Protein 4H0S (pdb70)

InterPro domains:
  IPR001211 Phospholipase A2 [PR00389] (18-28)
  IPR001211 Phospholipase A2 [PR00389] (33-51)
  IPR001211 Phospholipase A2 [PR00389] (52-70)
  IPR001211 Phospholipase A2 [PR00389] (79-93)
  IPR001211 Phospholipase A2 [PR00389] (96-112)
  IPR001211 Phospholipase A2 [PTHR11716] (3-134)
  IPR016090 Phospholipase A2-like, central domain [PF00068] (18-121)
  IPR016090 Phospholipase A2-like, central domain [SM00085] (17-131)
  IPR016090 Phospholipase A2-like, central domain [cd00125] (17-130)
  IPR033112 Phospholipase A2, aspartic acid active site [PS00119] (100-110)
  IPR033113 Phospholipase A2, histidine active site [PS00118] (59-66)
  IPR036444 Phospholipase A2 domain superfamily [G3DSA:1.20.90.10] (17-137)
  IPR036444 Phospholipase A2 domain superfamily [SSF48619] (17-134)

Solvent-accessible surface area: 17679 Å² total; per-residue (Å²): 10,57,122,35,13,71,101,1,10,86,86,0,0,8,23,79,15,83,102,6,8,53,48,1,9,9,10,3,60,157,36,51,54,58,35,40,0,0,51,1,8,15,102,17,54,16,39,49,68,154,23,129,90,20,42,31,110,187,54,66,11,47,62,42,58,40,46,4,62,0,66,13,59,94,94,50,105,7,37,56,0,0,81,2,0,54,52,6,0,24,32,4,12,44,30,17,95,74,33,26,69,198,23,53,90,49,74,82,113,73,30,73,92,67,111,114,89,122,9,55,122,29,16,65,114,0,9,98,76,1,0,23,15,89,15,36,8,1,7,36,89,1,9,16,9,23,73,109,24,134,49,58,24,39,0,0,53,1,7,24,104,17,60,35,40,46,62,137,21,137,62,23,46,29,98,188,56,64,13,44,47,59,67,87,109,4,66,0,57,5,34,117,174,44,103,7,81,53,0,0,75,3,0,54,53,5,0,27,32,5,14,45,32,17,95,59,28,69,81,161,4,5,66,53,83,88,108,72,70,146,130,115,7,50,84,23,16,74,118,0,10,106,121,11,6,128,60,57,16,37,4,1,11,51,52,0,6,4,13,4,65,99,41,134,47,58,34,39,0,0,55,2,8,24,98,19,51,42,43,55,64,95,69,77,48,38,112,194,54,73,10,41,49,59,79,101,159,45,64,0,55,12,68,78,95,49,119,10,72,51,3,0,73,4,0,51,51,6,0,22,33,5,91,85,31,58,126,64,21,129,108,120,22,2,45,43,55,77,98,75,30,54,107,128,153

Secondary structure (DSSP, 8-state):
-HHHHHHHHHHHH-S-HHHHHTTBTTTBT----SSHHHHHHHHHHHHHHT--SS-TTT----EEEETTEEEE-TTSTTHHHHHHHHHHHHHHHHTTTT--GGGGG--GGGS---S---/-HHHHHHHHHHHH-S-HHHHHTT-TTT-------SHHHHHHHHHHHHHTT--SS-TTT----EEEETTEEEE-TT-TTHHHHHHHHHHHHHHHHTTTT--GGGGG--GGG----/-HHHHHHHHHHHH-S-HHHHHSSBTTTB-----SSHHHHHHHHHHHHHHT---TTT----EEEETTEEEE-TTSTTHHHHHHHHHHHHHHHHTTTT--GGGGG--STTSPP--

GO terms:
  GO:0005576 extracellular region (C, EXP)

Nearest PDB structures (foldseek):
  4h0s-assembly1_A  TM=1.009E+00  e=1.112E-23  Trimeresurus stejnegeri
  4h0s-assembly3_C  TM=9.935E-01  e=3.147E-20  Trimeresurus stejnegeri
  4h0s-assembly2_B  TM=9.720E-01  e=8.897E-20  Trimeresurus stejnegeri
  1gmz-assembly1_A-2  TM=9.093E-01  e=1.313E-12  Bothrops pirajai
  1gmz-assembly2_B-3  TM=9.100E-01  e=9.872E-12  Bothrops pirajai

Organism: Trimeresurus stejnegeri (NCBI:txid39682)

Radius of gyration: 23.84 Å; Cα contacts (8 Å, |Δi|>4): 584; chains: 3; bounding box: 81×53×38 Å

Sequence (345 aa):
SLLQLRKMIKKMTNKEEPILSYSKYGCNCGMGKPVDATDTCCSIHNCCYGKVTSCSTKWDSYSYSSWENGDIVCDEKHPCKDVCECDKAVATCFRDNLDTYKKRNIFHPTSSCVKVSTPCSLLQQLRKMIKKKMTNKEPILSYSKYGCNCGRGKPVDATDTCCSSIHNCCYGKVTSCSTKWDSYSSYSWENGDIVCDEKHPCKDVCECDKAVATCFRDNLDTYKKKRNIFHPTSSCTPCSLLQLRKMIKKMTNKEPILSYSKYGCNCGMGKPVDATDTCCSIHNCCYGKVCSTKWDSYSYSWENGDIVCDEKHPCKDVCECDKAVATCFRDNLDTYKKRNIFHPTSSCVKVC

CATH classification: 1.20.90.10

B-factor: mean 27.15, std 9.71, range [8.75, 74.79]

Foldseek 3Di:
DVVVLQVLLCVLAVDRCCLQFCAFAQQRVHADGPDQLSVLSLQLVVLCVPDDQDDLNPDDFDWDDDPHAIGGDPPTPCSSSVVSSRSSSNSNSVCVVPRDSVRSPPDNVPGHHDDDSD/DVVVLQVLLCVLAVDRPCQQFCQFACQNVPFDGPDQLSVLSVQLVVLLVPDPQDHLHPDDFDWDDDPNAIGGDPPTSCSSSVVSSSSSSNSNSVCVVPRDSVRSPDDNVPTPDD/DVVVLQVLLCVLAVDNRCLAQCAFACQNVHADGPDQLSVLRVVLVVLVVPAPPLNDDDFDWDDDPSAIDGDPVTPRSSSVVSSRSSSNSCSVCVVPRDRVRSPPDNVPHHDDD

Structure (mmCIF, N/CA/C/O backbone):
data_4H0S
#
_entry.id   4H0S
#
_cell.length_a   95.946
_cell.length_b   71.436
_cell.length_c   53.607
_cell.angle_alpha   90.00
_cell.angle_beta   103.53
_cell.angle_gamma   90.00
#
_symmetry.space_group_name_H-M   'C 1 2 1'
#
loop_
_entity.id
_entity.type
_entity.pdbx_description
1 polymer 'Basic phospholipase A2 homolog CTs-R6'
2 non-polymer 'SODIUM ION'
3 water water
#
loop_
_atom_site.group_PDB
_atom_site.id
_atom_site.type_symbol
_atom_site.label_atom_id
_atom_site.label_alt_id
_atom_site.label_comp_id
_atom_site.label_asym_id
_atom_site.label_entity_id
_atom_site.label_seq_id
_atom_site.pdbx_PDB_ins_code
_atom_site.Cartn_x
_atom_site.Cartn_y
_atom_site.Cartn_z
_atom_site.occupancy
_atom_site.B_iso_or_equiv
_atom_site.auth_seq_id
_atom_site.auth_comp_id
_atom_site.auth_asym_id
_atom_site.auth_atom_id
_atom_site.pdbx_PDB_model_num
ATOM 1 N N . SER A 1 17 ? -36.595 -16.892 -2.504 1.00 18.44 1 SER A N 1
ATOM 2 C CA . SER A 1 17 ? -37.610 -16.401 -1.528 1.00 18.42 1 SER A CA 1
ATOM 3 C C . SER A 1 17 ? -37.803 -14.910 -1.725 1.00 18.25 1 SER A C 1
ATOM 4 O O . SER A 1 17 ? -36.924 -14.218 -2.281 1.00 17.77 1 SER A O 1
ATOM 7 N N . LEU A 1 18 ? -38.926 -14.397 -1.211 1.00 18.62 2 LEU A N 1
ATOM 8 C CA . LEU A 1 18 ? -39.227 -12.969 -1.233 1.00 17.96 2 LEU A CA 1
ATOM 9 C C . LEU A 1 18 ? -38.085 -12.158 -0.634 1.00 17.51 2 LEU A C 1
ATOM 10 O O . LEU A 1 18 ? -37.748 -11.077 -1.129 1.00 17.72 2 LEU A O 1
ATOM 15 N N . LEU A 1 19 ? -37.476 -12.673 0.429 1.00 17.32 3 LEU A N 1
ATOM 16 C CA . LEU A 1 19 ? -36.384 -11.939 1.078 1.00 17.35 3 LEU A CA 1
ATOM 17 C C . LEU A 1 19 ? -35.181 -11.785 0.146 1.00 16.26 3 LEU A C 1
ATOM 18 O O . LEU A 1 19 ? -34.541 -10.734 0.125 1.00 16.17 3 LEU A O 1
ATOM 23 N N . GLN A 1 20 ? -34.895 -12.820 -0.639 1.00 16.58 4 GLN A N 1
ATOM 24 C CA . GLN A 1 20 ? -33.837 -12.723 -1.646 1.00 16.77 4 GLN A CA 1
ATOM 25 C C . GLN A 1 20 ? -34.196 -11.779 -2.787 1.00 17.34 4 GLN A C 1
ATOM 26 O O . GLN A 1 20 ? -33.344 -11.005 -3.250 1.00 18.42 4 GLN A O 1
ATOM 32 N N . LEU A 1 21 ? -35.435 -11.863 -3.263 1.00 16.33 5 LEU A N 1
ATOM 33 C CA . LEU A 1 21 ? -35.906 -10.958 -4.305 1.00 16.37 5 LEU A CA 1
ATOM 34 C C . LEU A 1 21 ? -35.694 -9.508 -3.883 1.00 15.83 5 LEU A C 1
ATOM 35 O O . LEU A 1 21 ? -35.255 -8.675 -4.684 1.00 16.32 5 LEU A O 1
ATOM 40 N N . ARG A 1 22 ? -36.034 -9.196 -2.641 1.00 16.20 6 ARG A N 1
ATOM 41 C CA . ARG A 1 22 ? -35.830 -7.843 -2.144 1.00 16.95 6 ARG A CA 1
ATOM 42 C C . ARG A 1 22 ? -34.369 -7.407 -2.208 1.00 16.52 6 ARG A C 1
ATOM 43 O O . ARG A 1 22 ? -34.073 -6.275 -2.604 1.00 15.48 6 ARG A O 1
ATOM 51 N N . LYS A 1 23 ? -33.460 -8.301 -1.823 1.00 17.40 7 LYS A N 1
ATOM 52 C CA . LYS A 1 23 ? -32.023 -8.016 -1.967 1.00 17.68 7 LYS A CA 1
ATOM 53 C C . LYS A 1 23 ? -31.634 -7.732 -3.418 1.00 16.14 7 LYS A C 1
ATOM 54 O O . LYS A 1 23 ? -30.875 -6.783 -3.686 1.00 16.71 7 LYS A O 1
ATOM 58 N N . MET A 1 24 ? -32.155 -8.532 -4.343 1.00 15.78 8 MET A N 1
ATOM 59 C CA . MET A 1 24 ? -31.864 -8.348 -5.774 1.00 14.94 8 MET A CA 1
ATOM 60 C C . MET A 1 24 ? -32.352 -7.001 -6.247 1.00 14.90 8 MET A C 1
ATOM 61 O O . MET A 1 24 ? -31.656 -6.303 -6.986 1.00 16.14 8 MET A O 1
ATOM 66 N N . ILE A 1 25 ? -33.558 -6.628 -5.830 1.00 14.23 9 ILE A N 1
ATOM 67 C CA . ILE A 1 25 ? -34.128 -5.360 -6.239 1.00 14.04 9 ILE A CA 1
ATOM 68 C C . ILE A 1 25 ? -33.304 -4.215 -5.669 1.00 14.62 9 ILE A C 1
ATOM 69 O O . ILE A 1 25 ? -33.015 -3.246 -6.368 1.00 15.72 9 ILE A O 1
ATOM 74 N N . LYS A 1 26 ? -32.926 -4.327 -4.398 1.00 14.37 10 LYS A N 1
ATOM 75 C CA . LYS A 1 26 ? -32.133 -3.266 -3.783 1.00 14.75 10 LYS A CA 1
ATOM 76 C C . LYS A 1 26 ? -30.806 -3.044 -4.533 1.00 15.28 10 LYS A C 1
ATOM 77 O O . LYS A 1 26 ? -30.412 -1.906 -4.759 1.00 15.68 10 LYS A O 1
ATOM 83 N N . LYS A 1 27 ? -30.124 -4.124 -4.907 1.00 14.24 11 LYS A N 1
ATOM 84 C CA . LYS A 1 27 ? -28.829 -3.955 -5.583 1.00 14.04 11 LYS A CA 1
ATOM 85 C C . LYS A 1 27 ? -29.009 -3.523 -7.038 1.00 14.91 11 LYS A C 1
ATOM 86 O O . LYS A 1 27 ? -28.241 -2.685 -7.543 1.00 14.49 11 LYS A O 1
ATOM 92 N N . MET A 1 28 ? -30.002 -4.082 -7.723 1.00 14.73 12 MET A N 1
ATOM 93 C CA . MET A 1 28 ? -30.268 -3.643 -9.096 1.00 14.43 12 MET A CA 1
ATOM 94 C C . MET A 1 28 ? -30.696 -2.178 -9.228 1.00 14.59 12 MET A C 1
ATOM 95 O O . MET A 1 28 ? -30.322 -1.501 -10.204 1.00 15.08 12 MET A O 1
ATOM 100 N N . THR A 1 29 ? -31.490 -1.686 -8.277 1.00 14.26 13 THR A N 1
ATOM 101 C CA . THR A 1 29 ? -32.127 -0.368 -8.447 1.00 14.54 13 THR A CA 1
ATOM 102 C C . THR A 1 29 ? -31.599 0.697 -7.508 1.00 14.89 13 THR A C 1
ATOM 103 O O . THR A 1 29 ? -31.861 1.881 -7.695 1.00 15.02 13 THR A O 1
ATOM 107 N N . ASN A 1 30 ? -30.909 0.252 -6.465 1.00 14.87 14 ASN A N 1
ATOM 108 C CA . ASN A 1 30 ? -30.459 1.117 -5.371 1.00 14.86 14 ASN A CA 1
ATOM 109 C C . ASN A 1 30 ? -31.598 1.752 -4.559 1.00 15.66 14 ASN A C 1
ATOM 110 O O . ASN A 1 30 ? -31.366 2.645 -3.751 1.00 18.00 14 ASN A O 1
ATOM 115 N N . LYS A 1 31 ? -32.818 1.287 -4.782 1.00 16.58 16 LYS A N 1
ATOM 116 C CA . LYS A 1 31 ? -33.970 1.774 -4.036 1.00 17.23 16 LYS A CA 1
ATOM 117 C C . LYS A 1 31 ? -34.373 0.775 -2.971 1.00 17.18 16 LYS A C 1
ATOM 118 O O . LYS A 1 31 ? -34.178 -0.432 -3.147 1.00 18.08 16 LYS A O 1
ATOM 124 N N A GLU A 1 32 ? -34.965 1.271 -1.878 0.61 17.59 17 GLU A N 1
ATOM 125 N N B GLU A 1 32 ? -34.942 1.256 -1.868 0.39 18.48 17 GLU A N 1
ATOM 126 C CA A GLU A 1 32 ? -35.520 0.390 -0.853 0.61 17.94 17 GLU A CA 1
ATOM 127 C CA B GLU A 1 32 ? -35.418 0.339 -0.843 0.39 19.48 17 GLU A CA 1
ATOM 128 C C A GLU A 1 32 ? -36.695 -0.351 -1.497 0.61 17.41 17 GLU A C 1
ATOM 129 C C B GLU A 1 32 ? -36.678 -0.351 -1.396 0.39 19.08 17 GLU A C 1
ATOM 130 O O A GLU A 1 32 ? -37.642 0.277 -1.977 0.61 16.91 17 GLU A O 1
ATOM 131 O O B GLU A 1 32 ? -37.663 0.314 -1.723 0.39 19.13 17 GLU A O 1
ATOM 142 N N . PRO A 1 33 ? -36.629 -1.686 -1.532 1.00 18.78 18 PRO A N 1
ATOM 143 C CA . PRO A 1 33 ? -37.615 -2.448 -2.298 1.00 20.34 18 PRO A CA 1
ATOM 144 C C . PRO A 1 33 ? -39.044 -2.432 -1.756 1.00 20.42 18 PRO A C 1
ATOM 145 O O . PRO A 1 33 ? -39.989 -2.433 -2.536 1.00 21.38 18 PRO A O 1
ATOM 149 N N . ILE A 1 34 ? -39.217 -2.399 -0.451 1.00 21.57 19 ILE A N 1
ATOM 150 C CA . ILE A 1 34 ? -40.577 -2.404 0.083 1.00 23.83 19 ILE A CA 1
ATOM 151 C C . ILE A 1 34 ? -41.279 -1.094 -0.261 1.00 23.88 19 ILE A C 1
ATOM 152 O O . ILE A 1 34 ? -42.342 -1.096 -0.890 1.00 25.14 19 ILE A O 1
ATOM 157 N N . LEU A 1 35 ? -40.671 0.025 0.115 1.00 23.77 20 LEU A N 1
ATOM 158 C CA . LEU A 1 35 ? -41.256 1.320 -0.191 1.00 23.95 20 LEU A CA 1
ATOM 159 C C . LEU A 1 35 ? -41.456 1.509 -1.679 1.00 22.26 20 LEU A C 1
ATOM 160 O O . LEU A 1 35 ? -42.496 1.993 -2.138 1.00 23.93 20 LEU A O 1
ATOM 165 N N . SER A 1 36 ? -40.450 1.128 -2.445 1.00 19.59 21 SER A N 1
ATOM 166 C CA . SER A 1 36 ? -40.417 1.558 -3.846 1.00 17.33 21 SER A CA 1
ATOM 167 C C . SER A 1 36 ? -41.168 0.654 -4.814 1.00 17.50 21 SER A C 1
ATOM 168 O O . SER A 1 36 ? -41.690 1.135 -5.827 1.00 18.75 21 SER A O 1
ATOM 171 N N . TYR A 1 37 ? -41.232 -0.639 -4.508 1.00 17.80 22 TYR A N 1
ATOM 172 C CA . TYR A 1 37 ? -41.780 -1.610 -5.464 1.00 18.49 22 TYR A CA 1
ATOM 173 C C . TYR A 1 37 ? -42.822 -2.580 -4.922 1.00 21.63 22 TYR A C 1
ATOM 174 O O . TYR A 1 37 ? -43.464 -3.282 -5.707 1.00 24.48 22 TYR A O 1
ATOM 183 N N . SER A 1 38 ? -43.001 -2.655 -3.605 1.00 22.73 23 SER A N 1
ATOM 184 C CA . SER A 1 38 ? -43.941 -3.662 -3.065 1.00 25.96 23 SER A CA 1
ATOM 185 C C . SER A 1 38 ? -45.391 -3.307 -3.399 1.00 28.45 23 SER A C 1
ATOM 186 O O . SER A 1 38 ? -46.254 -4.183 -3.458 1.00 30.58 23 SER A O 1
ATOM 189 N N . LYS A 1 39 ? -45.652 -2.024 -3.616 1.00 29.42 24 LYS A N 1
ATOM 190 C CA . LYS A 1 39 ? -46.981 -1.579 -4.015 1.00 30.75 24 LYS A CA 1
ATOM 191 C C . LYS A 1 39 ? -46.844 -0.495 -5.068 1.00 30.82 24 LYS A C 1
ATOM 192 O O . LYS A 1 39 ? -46.877 0.687 -4.765 1.00 32.95 24 LYS A O 1
ATOM 194 N N . TYR A 1 40 ? -46.684 -0.907 -6.317 1.00 28.60 25 TYR A N 1
ATOM 195 C CA . TYR A 1 40 ? -46.500 0.047 -7.412 1.00 25.96 25 TYR A CA 1
ATOM 196 C C . TYR A 1 40 ? -47.475 -0.277 -8.523 1.00 25.58 25 TYR A C 1
ATOM 197 O O . TYR A 1 40 ? -47.605 -1.435 -8.922 1.00 26.05 25 TYR A O 1
ATOM 206 N N . GLY A 1 41 ? -48.149 0.748 -9.041 1.00 26.92 26 GLY A N 1
ATOM 207 C CA . GLY A 1 41 ? -49.046 0.571 -10.174 1.00 28.84 26 GLY A CA 1
ATOM 208 C C . GLY A 1 41 ? -50.166 -0.421 -9.901 1.00 30.12 26 GLY A C 1
ATOM 209 O O . GLY A 1 41 ? -50.726 -0.458 -8.803 1.00 30.60 26 GLY A O 1
ATOM 210 N N . CYS A 1 42 ? -50.480 -1.234 -10.902 1.00 30.96 27 CYS A N 1
ATOM 211 C CA . CYS A 1 42 ? -51.589 -2.167 -10.812 1.00 32.89 27 CYS A CA 1
ATOM 212 C C . CYS A 1 42 ? -51.146 -3.621 -10.623 1.00 31.59 27 CYS A C 1
ATOM 213 O O . CYS A 1 42 ? -51.967 -4.474 -10.293 1.00 32.12 27 CYS A O 1
ATOM 216 N N . ASN A 1 43 ? -49.856 -3.900 -10.819 1.00 29.67 28 ASN A N 1
ATOM 217 C CA . ASN A 1 43 ? -49.378 -5.277 -10.843 1.00 29.87 28 ASN A CA 1
ATOM 218 C C . ASN A 1 43 ? -48.372 -5.626 -9.749 1.00 28.23 28 ASN A C 1
ATOM 219 O O . ASN A 1 43 ? -48.285 -6.787 -9.330 1.00 29.16 28 ASN A O 1
ATOM 224 N N . CYS A 1 44 ? -47.595 -4.645 -9.303 1.00 27.21 29 CYS A N 1
ATOM 225 C CA . CYS A 1 44 ? -46.609 -4.898 -8.257 1.00 28.06 29 CYS A CA 1
ATOM 226 C C . CYS A 1 44 ? -47.260 -5.046 -6.886 1.00 31.27 29 CYS A C 1
ATOM 227 O O . CYS A 1 44 ? -47.873 -4.106 -6.383 1.00 32.24 29 CYS A O 1
ATOM 230 N N . GLY A 1 45 ? -47.108 -6.230 -6.294 1.00 33.08 30 GLY A N 1
ATOM 231 C CA . GLY A 1 45 ? -47.724 -6.556 -5.006 1.00 36.52 30 GLY A CA 1
ATOM 232 C C . GLY A 1 45 ? -49.160 -7.035 -5.144 1.00 38.88 30 GLY A C 1
ATOM 233 O O . GLY A 1 45 ? -49.926 -7.030 -4.168 1.00 39.65 30 GLY A O 1
ATOM 234 N N . MET A 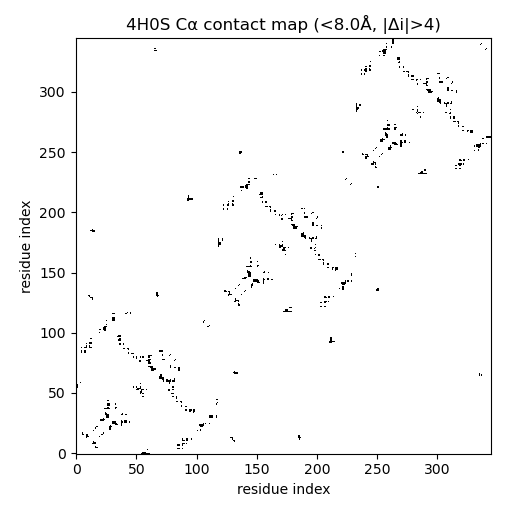1 46 ? -49.536 -7.459 -6.350 1.00 40.50 31 MET A N 1
ATOM 235 C CA . MET A 1 46 ? -50.906 -7.911 -6.601 1.00 43.13 31 MET A CA 1
ATOM 236 C C . MET A 1 46 ? -50.935 -9.211 -7.395 1.00 43.59 31 MET A C 1
ATOM 237 O O . MET A 1 46 ? -49.986 -9.524 -8.114 1.00 43.54 31 MET A O 1
ATOM 242 N N . GLY A 1 50 ? -54.510 -6.156 -13.520 1.00 41.44 35 GLY A N 1
ATOM 243 C CA . GLY A 1 50 ? -54.914 -5.078 -14.417 1.00 40.83 35 GLY A CA 1
ATOM 244 C C . GLY A 1 50 ? -53.844 -4.668 -15.413 1.00 40.12 35 GLY A C 1
ATOM 245 O O . GLY A 1 50 ? -52.696 -5.104 -15.323 1.00 40.15 35 GLY A O 1
ATOM 246 N N . LYS A 1 51 ? -54.224 -3.827 -16.375 1.00 39.02 36 LYS A N 1
ATOM 247 C CA . LYS A 1 51 ? -53.277 -3.321 -17.360 1.00 38.46 36 LYS A CA 1
ATOM 248 C C . LYS A 1 51 ? -52.177 -2.528 -16.648 1.00 37.61 36 LYS A C 1
ATOM 249 O O . LYS A 1 51 ? -52.467 -1.636 -15.836 1.00 37.50 36 LYS A O 1
ATOM 251 N N . PRO A 1 52 ? -50.910 -2.872 -16.921 1.00 37.19 37 PRO A N 1
ATOM 252 C CA . PRO A 1 52 ? -49.822 -2.124 -16.292 1.00 35.30 37 PRO A CA 1
ATOM 253 C C . PRO A 1 52 ? -49.852 -0.640 -16.664 1.00 34.53 37 PRO A C 1
ATOM 254 O O . PRO A 1 52 ? -50.174 -0.287 -17.807 1.00 34.66 37 PRO A O 1
ATOM 258 N N . VAL A 1 53 ? -49.543 0.221 -15.697 1.00 31.78 38 VAL A N 1
ATOM 259 C CA . VAL A 1 53 ? -49.652 1.666 -15.905 1.00 31.14 38 VAL A CA 1
ATOM 260 C C . VAL A 1 53 ? -48.414 2.234 -16.599 1.00 29.65 38 VAL A C 1
ATOM 261 O O . VAL A 1 53 ? -48.465 3.328 -17.159 1.00 29.91 38 VAL A O 1
ATOM 265 N N . ASP A 1 54 ? -47.316 1.486 -16.551 1.00 27.10 39 ASP A N 1
ATOM 266 C CA . ASP A 1 54 ? -46.055 1.887 -17.181 1.00 25.91 39 ASP A CA 1
ATOM 267 C C . ASP A 1 54 ? -45.082 0.705 -17.296 1.00 24.95 39 ASP A C 1
ATOM 268 O O . ASP A 1 54 ? -45.445 -0.432 -17.009 1.00 24.82 39 ASP A O 1
ATOM 273 N N . ALA A 1 55 ? -43.842 0.991 -17.690 1.00 24.04 40 ALA A N 1
ATOM 274 C CA . ALA A 1 55 ? -42.860 -0.059 -17.942 1.00 23.90 40 ALA A CA 1
ATOM 275 C C . ALA A 1 55 ? -42.499 -0.836 -16.684 1.00 22.95 40 ALA A C 1
ATOM 276 O O . ALA A 1 55 ? -42.378 -2.068 -16.712 1.00 23.03 40 ALA A O 1
ATOM 278 N N . THR A 1 56 ? -42.315 -0.116 -15.581 1.00 22.31 41 THR A N 1
ATOM 279 C CA . THR A 1 56 ? -42.005 -0.751 -14.294 1.00 20.82 41 THR A CA 1
ATOM 280 C C . THR A 1 56 ? -43.132 -1.703 -13.883 1.00 21.17 41 THR A C 1
ATOM 281 O O . THR A 1 56 ? -42.884 -2.826 -13.455 1.00 21.22 41 THR A O 1
ATOM 285 N N . ASP A 1 57 ? -44.370 -1.246 -14.023 1.00 21.80 42 ASP A N 1
ATOM 286 C CA . ASP A 1 57 ? -45.550 -2.058 -13.704 1.00 22.87 42 ASP A CA 1
ATOM 287 C C . ASP A 1 57 ? -45.597 -3.306 -14.604 1.00 23.41 42 ASP A C 1
ATOM 288 O O . ASP A 1 57 ? -45.952 -4.397 -14.155 1.00 24.42 42 ASP A O 1
ATOM 293 N N . THR A 1 58 ? -45.240 -3.135 -15.877 1.00 24.07 43 THR A N 1
ATOM 294 C CA . THR A 1 58 ? -45.129 -4.271 -16.792 1.00 24.60 43 THR A CA 1
ATOM 295 C C . THR A 1 58 ? -44.093 -5.312 -16.316 1.00 23.29 43 THR A C 1
ATOM 296 O O . THR A 1 58 ? -44.320 -6.524 -16.454 1.00 23.20 43 THR A O 1
ATOM 300 N N . CYS A 1 59 ? -42.973 -4.862 -15.743 1.00 22.75 44 CYS A N 1
ATOM 301 C CA . CYS A 1 59 ? -42.008 -5.800 -15.168 1.00 21.99 44 CYS A CA 1
ATOM 302 C C . CYS A 1 59 ? -42.704 -6.733 -14.172 1.00 21.95 44 CYS A C 1
ATOM 303 O O . CYS A 1 59 ? -42.462 -7.932 -14.149 1.00 22.09 44 CYS A O 1
ATOM 306 N N . CYS A 1 60 ? -43.561 -6.154 -13.339 1.00 22.93 45 CYS A N 1
ATOM 307 C CA . CYS A 1 60 ? -44.306 -6.927 -12.344 1.00 23.80 45 CYS A CA 1
ATOM 308 C C . CYS A 1 60 ? -45.325 -7.847 -12.993 1.00 24.96 45 CYS A C 1
ATOM 309 O O . CYS A 1 60 ? -45.513 -8.979 -12.545 1.00 25.86 45 CYS A O 1
ATOM 312 N N . SER A 1 61 ? -45.972 -7.364 -14.052 1.00 26.93 46 SER A N 1
ATOM 313 C CA . SER A 1 61 ? -46.905 -8.180 -14.806 1.00 29.10 46 SER A CA 1
ATOM 314 C C . SER A 1 61 ? -46.214 -9.446 -15.312 1.00 28.61 46 SER A C 1
ATOM 315 O O . SER A 1 61 ? -46.699 -10.561 -15.112 1.00 29.55 46 SER A O 1
ATOM 318 N N . ILE A 1 62 ? -45.053 -9.265 -15.928 1.00 26.69 47 ILE A N 1
ATOM 319 C CA . ILE A 1 62 ? -44.266 -10.390 -16.417 1.00 25.99 47 ILE A CA 1
ATOM 320 C C . ILE A 1 62 ? -43.837 -11.322 -15.278 1.00 24.09 47 ILE A C 1
ATOM 321 O O . ILE A 1 62 ? -43.879 -12.547 -15.430 1.00 25.17 47 ILE A O 1
ATOM 326 N N . HIS A 1 63 ? -43.434 -10.741 -14.149 1.00 23.88 48 HIS A N 1
ATOM 327 C CA . HIS A 1 63 ? -42.986 -11.484 -12.982 1.00 23.44 48 HIS A CA 1
ATOM 328 C C . HIS A 1 63 ? -44.111 -12.346 -12.391 1.00 24.96 48 HIS A C 1
ATOM 329 O O . HIS A 1 63 ? -43.886 -13.502 -12.032 1.00 25.36 48 HIS A O 1
ATOM 336 N N . ASN A 1 64 ? -45.313 -11.777 -12.300 1.00 26.19 49 ASN A N 1
ATOM 337 C CA . ASN A 1 64 ? -46.474 -12.507 -11.800 1.00 27.87 49 ASN A CA 1
ATOM 338 C C . ASN A 1 64 ? -46.755 -13.749 -12.658 1.00 29.61 49 ASN A C 1
ATOM 339 O O . ASN A 1 64 ? -47.016 -14.840 -12.140 1.00 30.18 49 ASN A O 1
ATOM 344 N N . CYS A 1 65 ? -46.692 -13.574 -13.976 1.00 30.49 50 CYS A N 1
ATOM 345 C CA . CYS A 1 65 ? -46.902 -14.669 -14.924 1.00 32.22 50 CYS A CA 1
ATOM 346 C C . CYS A 1 65 ? -45.800 -15.710 -14.786 1.00 30.60 50 CYS A C 1
ATOM 347 O O . CYS A 1 65 ? -46.067 -16.922 -14.837 1.00 30.51 50 CYS A O 1
ATOM 350 N N . CYS A 1 66 ? -44.566 -15.236 -14.619 1.00 28.83 51 CYS A N 1
ATOM 351 C CA . CYS A 1 66 ? -43.419 -16.122 -14.437 1.00 27.78 51 CYS A CA 1
ATOM 352 C C . CYS A 1 66 ? -43.629 -16.994 -13.191 1.00 28.02 51 CYS A C 1
ATOM 353 O O . CYS A 1 66 ? -43.477 -18.211 -13.247 1.00 28.75 51 CYS A O 1
ATOM 356 N N . TYR A 1 67 ? -44.022 -16.368 -12.080 1.00 27.48 52 TYR A N 1
ATOM 357 C CA . TYR A 1 67 ? -44.357 -17.098 -10.863 1.00 27.21 52 TYR A CA 1
ATOM 358 C C . TYR A 1 67 ? -45.485 -18.107 -11.072 1.00 28.55 52 TYR A C 1
ATOM 359 O O . TYR A 1 67 ? -45.469 -19.184 -10.477 1.00 28.86 52 TYR A O 1
ATOM 368 N N . GLY A 1 68 ? -46.444 -17.758 -11.933 1.00 29.45 53 GLY A N 1
ATOM 369 C CA . GLY A 1 68 ? -47.567 -18.642 -12.268 1.00 30.77 53 GLY A CA 1
ATOM 370 C C . GLY A 1 68 ? -47.185 -19.942 -12.959 1.00 32.15 53 GLY A C 1
ATOM 371 O O . GLY A 1 68 ? -47.974 -20.900 -12.983 1.00 31.48 53 GLY A O 1
ATOM 372 N N . LYS A 1 69 ? -45.975 -19.985 -13.518 1.00 32.87 54 LYS A N 1
ATOM 373 C CA . LYS A 1 69 ? -45.469 -21.190 -14.179 1.00 34.88 54 LYS A CA 1
ATOM 374 C C . LYS A 1 69 ? -44.601 -22.057 -13.273 1.00 35.27 54 LYS A C 1
ATOM 375 O O . LYS A 1 69 ? -44.198 -23.157 -13.664 1.00 36.14 54 LYS A O 1
ATOM 381 N N . VAL A 1 70 ? -44.323 -21.572 -12.061 1.00 34.49 55 VAL A N 1
ATOM 382 C CA . VAL A 1 70 ? -43.479 -22.320 -11.130 1.00 35.51 55 VAL A CA 1
ATOM 383 C C . VAL A 1 70 ? -44.292 -23.422 -10.452 1.00 38.31 55 VAL A C 1
ATOM 384 O O . VAL A 1 70 ? -45.374 -23.166 -9.918 1.00 39.09 55 VAL A O 1
ATOM 388 N N . THR A 1 71 ? -43.769 -24.645 -10.478 1.00 41.99 56 THR A N 1
ATOM 389 C CA . THR A 1 71 ? -44.484 -25.790 -9.915 1.00 44.73 56 THR A CA 1
ATOM 390 C C . THR A 1 71 ? -43.751 -26.455 -8.754 1.00 45.26 56 THR A C 1
ATOM 391 O O . THR A 1 71 ? -44.390 -26.971 -7.833 1.00 46.13 56 THR A O 1
ATOM 395 N N . SER A 1 72 ? -42.420 -26.429 -8.798 1.00 45.01 59 SER A N 1
ATOM 396 C CA . SER A 1 72 ? -41.593 -27.238 -7.901 1.00 44.66 59 SER A CA 1
ATOM 397 C C . SER A 1 72 ? -41.284 -26.608 -6.551 1.00 41.63 59 SER A C 1
ATOM 398 O O . SER A 1 72 ? -41.058 -27.320 -5.567 1.00 42.57 59 SER A O 1
ATOM 401 N N . CYS A 1 73 ? -41.259 -25.279 -6.505 1.00 37.45 61 CYS A N 1
ATOM 402 C CA . CYS A 1 73 ? -40.876 -24.574 -5.296 1.00 33.06 61 CYS A CA 1
ATOM 403 C C . CYS A 1 73 ? -41.913 -23.537 -4.893 1.00 30.83 61 CYS A C 1
ATOM 404 O O . CYS A 1 73 ? -42.729 -23.116 -5.712 1.00 30.81 61 CYS A O 1
ATOM 407 N N . SER A 1 74 ? -41.868 -23.132 -3.626 1.00 28.35 67 SER A N 1
ATOM 408 C CA . SER A 1 74 ? -42.628 -21.978 -3.151 1.00 25.66 67 SER A CA 1
ATOM 409 C C . SER A 1 74 ? -41.943 -20.684 -3.590 1.00 24.25 67 SER A C 1
ATOM 410 O O . SER A 1 74 ? -40.834 -20.369 -3.151 1.00 24.48 67 SER A O 1
ATOM 413 N N . THR A 1 75 ? -42.620 -19.904 -4.425 1.00 23.46 68 THR A N 1
ATOM 414 C CA . THR A 1 75 ? -42.043 -18.639 -4.890 1.00 23.03 68 THR A CA 1
ATOM 415 C C . THR A 1 75 ? -41.814 -17.658 -3.745 1.00 21.70 68 THR A C 1
ATOM 416 O O . THR A 1 75 ? -40.841 -16.906 -3.753 1.00 22.29 68 THR A O 1
ATOM 420 N N . LYS A 1 76 ? -42.686 -17.697 -2.739 1.00 21.68 69 LYS A N 1
ATOM 421 C CA . LYS A 1 76 ? -42.548 -16.772 -1.629 1.00 21.60 69 LYS A CA 1
ATOM 422 C C . LYS A 1 76 ? -41.501 -17.228 -0.616 1.00 21.95 69 LYS A C 1
ATOM 423 O O . LYS A 1 76 ? -40.727 -16.422 -0.109 1.00 22.37 69 LYS A O 1
ATOM 429 N N . TRP A 1 77 ? -41.468 -18.524 -0.338 1.00 23.32 70 TRP A N 1
ATOM 430 C CA . TRP A 1 77 ? -40.779 -19.029 0.852 1.00 24.19 70 TRP A CA 1
ATOM 431 C C . TRP A 1 77 ? -39.466 -19.762 0.605 1.00 24.41 70 TRP A C 1
ATOM 432 O O . TRP A 1 77 ? -38.605 -19.794 1.479 1.00 25.70 70 TRP A O 1
ATOM 443 N N . ASP A 1 78 ? -39.302 -20.368 -0.564 1.00 24.22 71 ASP A N 1
ATOM 444 C CA . ASP A 1 78 ? -38.109 -21.181 -0.805 1.00 23.43 71 ASP A CA 1
ATOM 445 C C . ASP A 1 78 ? -36.928 -20.341 -1.286 1.00 21.83 71 ASP A C 1
ATOM 446 O O . ASP A 1 78 ? -37.072 -19.488 -2.150 1.00 21.14 71 ASP A O 1
ATOM 451 N N . SER A 1 79 ? -35.762 -20.590 -0.703 1.00 20.96 72 SER A N 1
ATOM 452 C CA . SER A 1 79 ? -34.549 -19.897 -1.119 1.00 20.37 72 SER A CA 1
ATOM 453 C C . SER A 1 79 ? -33.824 -20.672 -2.209 1.00 21.14 72 SER A C 1
ATOM 454 O O . SER A 1 79 ? -33.846 -21.896 -2.241 1.00 22.70 72 SER A O 1
ATOM 457 N N . TYR A 1 80 ? -33.188 -19.931 -3.099 1.00 21.70 73 TYR A N 1
ATOM 458 C CA . TYR A 1 80 ? -32.382 -20.513 -4.176 1.00 21.49 73 TYR A CA 1
ATOM 459 C C . TYR A 1 80 ? -30.949 -20.002 -4.052 1.00 22.18 73 TYR A C 1
ATOM 460 O O . TYR A 1 80 ? -30.635 -19.221 -3.145 1.00 23.08 73 TYR A O 1
ATOM 469 N N . SER A 1 81 ? -30.092 -20.424 -4.987 1.00 21.93 74 SER A N 1
ATOM 470 C CA . SER A 1 81 ? -28.679 -20.044 -4.977 1.00 22.89 74 SER A CA 1
ATOM 471 C C . SER A 1 81 ? -28.373 -19.181 -6.188 1.00 21.57 74 SER A C 1
ATOM 472 O O . SER A 1 81 ? -28.761 -19.513 -7.300 1.00 22.55 74 SER A O 1
ATOM 475 N N . TYR A 1 82 ? -27.697 -18.064 -5.962 1.00 21.04 75 TYR A N 1
ATOM 476 C CA . TYR A 1 82 ? -27.258 -17.201 -7.069 1.00 20.39 75 TYR A CA 1
ATOM 477 C C . TY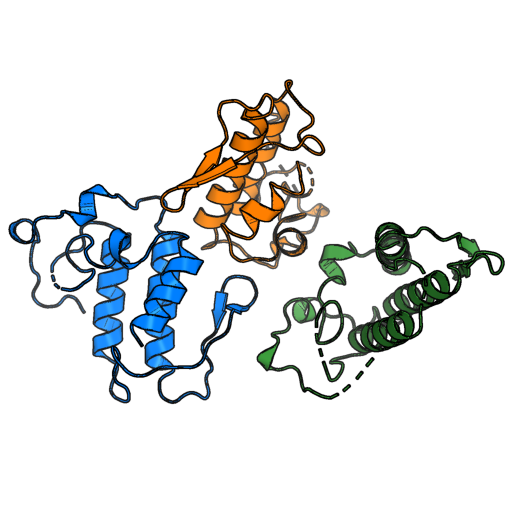R A 1 82 ? -25.960 -16.468 -6.780 1.00 20.50 75 TYR A C 1
ATOM 478 O O . TYR A 1 82 ? -25.442 -16.485 -5.655 1.00 20.35 75 TYR A O 1
ATOM 487 N N A SER A 1 83 ? -25.420 -15.828 -7.810 0.45 20.46 76 SER A N 1
ATOM 488 N N B SER A 1 83 ? -25.431 -15.826 -7.814 0.55 20.81 76 SER A N 1
ATOM 489 C CA A SER A 1 83 ? -24.208 -15.024 -7.671 0.45 20.52 76 SER A CA 1
ATOM 490 C CA B SER A 1 83 ? -24.207 -15.032 -7.706 0.55 20.29 76 SER A CA 1
ATOM 491 C C A SER A 1 83 ? -24.284 -13.848 -8.623 0.45 19.94 76 SER A C 1
ATOM 492 C C B SER A 1 83 ? -24.357 -13.782 -8.546 0.55 19.47 76 SER A C 1
ATOM 493 O O A SER A 1 83 ? -25.169 -13.800 -9.481 0.45 20.10 76 SER A O 1
ATOM 494 O O B SER A 1 83 ? -25.351 -13.624 -9.258 0.55 19.69 76 SER A O 1
ATOM 499 N N . TRP A 1 84 ? -23.361 -12.901 -8.462 1.00 18.89 77 TRP A N 1
ATOM 500 C CA . TRP A 1 84 ? -23.259 -11.747 -9.345 1.00 17.65 77 TRP A CA 1
ATOM 501 C C . TRP A 1 84 ? -21.989 -11.899 -10.187 1.00 18.55 77 TRP A C 1
ATOM 502 O O . TRP A 1 84 ? -20.919 -12.213 -9.662 1.00 19.68 77 TRP A O 1
ATOM 513 N N . GLU A 1 85 ? -22.113 -11.668 -11.484 1.00 18.80 78 GLU A N 1
ATOM 514 C CA . GLU A 1 85 ? -20.949 -11.694 -12.369 1.00 19.47 78 GLU A CA 1
ATOM 515 C C . GLU A 1 85 ? -21.078 -10.569 -13.373 1.00 19.40 78 GLU A C 1
ATOM 516 O O . GLU A 1 85 ? -22.047 -10.524 -14.145 1.00 20.37 78 GLU A O 1
ATOM 522 N N . ASN A 1 86 ? -20.118 -9.645 -13.338 1.00 19.30 79 ASN A N 1
ATOM 523 C CA . ASN A 1 86 ? -20.043 -8.565 -14.321 1.00 19.08 79 ASN A CA 1
ATOM 524 C C . ASN A 1 86 ? -21.354 -7.804 -14.490 1.00 19.09 79 ASN A C 1
ATOM 525 O O . ASN A 1 86 ? -21.766 -7.497 -15.622 1.00 19.11 79 ASN A O 1
ATOM 530 N N . GLY A 1 87 ? -22.016 -7.517 -13.363 1.00 19.64 80 GLY A N 1
ATOM 531 C CA . GLY A 1 87 ? -23.226 -6.693 -13.383 1.00 19.46 80 GLY A CA 1
ATOM 532 C C . GLY A 1 87 ? -24.523 -7.453 -13.573 1.00 19.30 80 GLY A C 1
ATOM 533 O O . GLY A 1 87 ? -25.599 -6.868 -13.489 1.00 19.31 80 GLY A O 1
ATOM 534 N N . ASP A 1 88 ? -24.438 -8.756 -13.805 1.00 19.41 81 ASP A N 1
ATOM 535 C CA . ASP A 1 88 ? -25.640 -9.563 -13.923 1.00 20.42 81 ASP A CA 1
ATOM 536 C C . ASP A 1 88 ? -25.808 -10.571 -12.802 1.00 18.92 81 ASP A C 1
ATOM 537 O O . ASP A 1 88 ? -24.841 -11.055 -12.224 1.00 19.02 81 ASP A O 1
ATOM 542 N N . ILE A 1 89 ? -27.064 -10.887 -12.507 1.00 17.90 82 ILE A N 1
ATOM 543 C CA . ILE A 1 89 ? -27.369 -11.970 -11.601 1.00 18.12 82 ILE A CA 1
ATOM 544 C C . ILE A 1 89 ? -27.245 -13.275 -12.373 1.00 20.15 82 ILE A C 1
ATOM 545 O O . ILE A 1 89 ? -27.725 -13.370 -13.497 1.00 21.46 82 ILE A O 1
ATOM 550 N N . VAL A 1 90 ? -26.578 -14.260 -11.777 1.00 20.09 83 VAL A N 1
ATOM 551 C CA . VAL A 1 90 ? -26.449 -15.592 -12.373 1.00 21.63 83 VAL A CA 1
ATOM 552 C C . VAL A 1 90 ? -27.051 -16.616 -11.427 1.00 21.71 83 VAL A C 1
ATOM 553 O O . VAL A 1 90 ? -26.530 -16.845 -10.332 1.00 22.29 83 VAL A O 1
ATOM 557 N N . CYS A 1 91 ? -28.132 -17.248 -11.863 1.00 22.56 84 CYS A N 1
ATOM 558 C CA . CYS A 1 91 ? -28.791 -18.274 -11.051 1.00 23.18 84 CYS A CA 1
ATOM 559 C C . CYS A 1 91 ? -28.047 -19.595 -11.149 1.00 25.83 84 CYS A C 1
ATOM 560 O O . CYS A 1 91 ? -27.689 -20.027 -12.242 1.00 26.67 84 CYS A O 1
ATOM 563 N N . ASP A 1 92 ? -27.814 -20.238 -10.006 1.00 27.29 85 ASP A N 1
ATOM 564 C CA . ASP A 1 92 ? -27.176 -21.557 -10.011 1.00 30.12 85 ASP A CA 1
ATOM 565 C C . ASP A 1 92 ? -28.091 -22.582 -10.710 1.00 31.71 85 ASP A C 1
ATOM 566 O O . ASP A 1 92 ? -29.211 -22.862 -10.244 1.00 31.05 85 ASP A O 1
ATOM 571 N N . GLU A 1 93 ? -27.600 -23.142 -11.820 1.00 33.66 86 GLU A N 1
ATOM 572 C CA . GLU A 1 93 ? -28.390 -24.045 -12.660 1.00 35.51 86 GLU A CA 1
ATOM 573 C C . GLU A 1 93 ? -28.706 -25.384 -11.985 1.00 36.49 86 GLU A C 1
ATOM 574 O O . GLU A 1 93 ? -29.654 -26.072 -12.374 1.00 37.71 86 GLU A O 1
ATOM 576 N N . LYS A 1 94 ? -27.923 -25.736 -10.969 1.00 36.65 88 LYS A N 1
ATOM 577 C CA . LYS A 1 94 ? -28.086 -27.009 -10.269 1.00 37.04 88 LYS A CA 1
ATOM 578 C C . LYS A 1 94 ? -29.194 -26.975 -9.216 1.00 35.40 88 LYS A C 1
ATOM 579 O O . LYS A 1 94 ? -29.677 -28.039 -8.775 1.00 35.60 88 LYS A O 1
ATOM 581 N N . HIS A 1 95 ? -29.606 -25.767 -8.823 1.00 33.75 89 HIS A N 1
ATOM 582 C CA . HIS A 1 95 ? -30.594 -25.609 -7.754 1.00 31.75 89 HIS A CA 1
ATOM 583 C C . HIS A 1 95 ? -32.019 -25.974 -8.194 1.00 31.40 89 HIS A C 1
ATOM 584 O O . HIS A 1 95 ? -32.453 -25.592 -9.282 1.00 32.02 89 HIS A O 1
ATOM 591 N N . PRO A 1 96 ? -32.761 -26.708 -7.341 1.00 30.56 90 PRO A N 1
ATOM 592 C CA . PRO A 1 96 ? -34.120 -27.125 -7.712 1.00 30.11 90 PRO A CA 1
ATOM 593 C C . PRO A 1 96 ? -35.122 -25.978 -7.897 1.00 29.78 90 PRO A C 1
ATOM 594 O O . PRO A 1 96 ? -36.137 -26.168 -8.590 1.00 30.92 90 PRO A O 1
ATOM 598 N N . CYS A 1 97 ? -34.841 -24.821 -7.292 1.00 28.43 91 CYS A N 1
ATOM 599 C CA . CYS A 1 97 ? -35.698 -23.632 -7.419 1.00 28.84 91 CYS A CA 1
ATOM 600 C C . CYS A 1 97 ? -35.128 -22.589 -8.374 1.00 27.60 91 CYS A C 1
ATOM 601 O O . CYS A 1 97 ? -35.433 -21.395 -8.251 1.00 26.71 91 CYS A O 1
ATOM 604 N N . LYS A 1 98 ? -34.314 -23.038 -9.331 1.00 27.76 92 LYS A N 1
ATOM 605 C CA . LYS A 1 98 ? -33.683 -22.118 -10.267 1.00 28.60 92 LYS A CA 1
ATOM 606 C C . LYS A 1 98 ? -34.709 -21.356 -11.110 1.00 28.19 92 LYS A C 1
ATOM 607 O O . LYS A 1 98 ? -34.461 -20.208 -11.485 1.00 28.01 92 LYS A O 1
ATOM 610 N N . ASP A 1 99 ? -35.865 -21.958 -11.388 1.00 28.96 94 ASP A N 1
ATOM 611 C CA . ASP A 1 99 ? -36.883 -21.234 -12.154 1.00 29.25 94 ASP A CA 1
ATOM 612 C C . ASP A 1 99 ? -37.384 -20.004 -11.381 1.00 27.59 94 ASP A C 1
ATOM 613 O O . ASP A 1 99 ? -37.647 -18.945 -11.973 1.00 26.61 94 ASP A O 1
ATOM 618 N N . VAL A 1 100 ? -37.473 -20.127 -10.057 1.00 25.81 95 VAL A N 1
ATOM 619 C CA . VAL A 1 100 ? -37.880 -18.981 -9.224 1.00 24.15 95 VAL A CA 1
ATOM 620 C C . VAL A 1 100 ? -36.797 -17.907 -9.286 1.00 22.20 95 VAL A C 1
ATOM 621 O O . VAL A 1 100 ? -37.090 -16.717 -9.434 1.00 22.06 95 VAL A O 1
ATOM 625 N N . CYS A 1 101 ? -35.544 -18.333 -9.172 1.00 21.84 96 CYS A N 1
ATOM 626 C CA . CYS A 1 101 ? -34.423 -17.416 -9.304 1.00 21.20 96 CYS A CA 1
ATOM 627 C C . CYS A 1 101 ? -34.479 -16.659 -10.633 1.00 20.95 96 CYS A C 1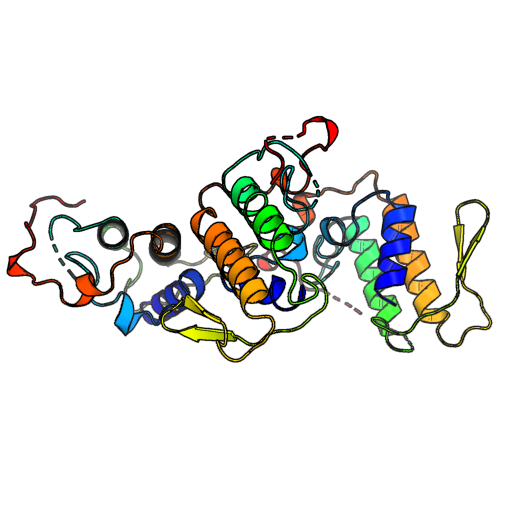
ATOM 628 O O . CYS A 1 101 ? -34.296 -15.448 -10.657 1.00 20.94 96 CYS A O 1
ATOM 631 N N . GLU A 1 102 ? -34.724 -17.369 -11.732 1.00 22.11 97 GLU A N 1
ATOM 632 C CA . GLU A 1 102 ? -34.822 -16.710 -13.030 1.00 22.01 97 GLU A CA 1
ATOM 633 C C . GLU A 1 102 ? -35.939 -15.658 -13.056 1.00 21.71 97 GLU A C 1
ATOM 634 O O . GLU A 1 102 ? -35.763 -14.569 -13.597 1.00 21.59 97 GLU A O 1
ATOM 640 N N . CYS A 1 103 ? -37.082 -15.959 -12.445 1.00 21.47 98 CYS A N 1
ATOM 641 C CA . CYS A 1 103 ? -38.168 -14.970 -12.365 1.00 21.14 98 CYS A CA 1
ATOM 642 C C . CYS A 1 103 ? -37.712 -13.722 -11.641 1.00 19.79 98 CYS A C 1
ATOM 643 O O . CYS A 1 103 ? -37.964 -12.603 -12.083 1.00 20.64 98 CYS A O 1
ATOM 646 N N . ASP A 1 104 ? -37.021 -13.925 -10.527 1.00 18.84 99 ASP A N 1
ATOM 647 C CA . ASP A 1 104 ? -36.600 -12.815 -9.685 1.00 18.63 99 ASP A CA 1
ATOM 648 C C . ASP A 1 104 ? -35.475 -12.016 -10.343 1.00 17.06 99 ASP A C 1
ATOM 649 O O . ASP A 1 104 ? -35.485 -10.787 -10.309 1.00 17.14 99 ASP A O 1
ATOM 654 N N . LYS A 1 105 ? -34.510 -12.714 -10.936 1.00 17.67 100 LYS A N 1
ATOM 655 C CA . LYS A 1 105 ? -33.472 -12.057 -11.704 1.00 18.15 100 LYS A CA 1
ATOM 656 C C . LYS A 1 105 ? -34.084 -11.152 -12.769 1.00 18.98 100 LYS A C 1
ATOM 657 O O . LYS A 1 105 ? -33.685 -9.997 -12.931 1.00 18.71 100 LYS A O 1
ATOM 663 N N . ALA A 1 106 ? -35.047 -11.686 -13.503 1.00 19.18 101 ALA A N 1
ATOM 664 C CA . ALA A 1 106 ? -35.638 -10.923 -14.595 1.00 18.63 101 ALA A CA 1
ATOM 665 C C . ALA A 1 106 ? -36.373 -9.671 -14.115 1.00 18.06 101 ALA A C 1
ATOM 666 O O . ALA A 1 106 ? -36.230 -8.595 -14.723 1.00 18.40 101 ALA A O 1
ATOM 668 N N . VAL A 1 107 ? -37.151 -9.777 -13.033 1.00 17.82 102 VAL A N 1
ATOM 669 C CA . VAL A 1 107 ? -37.888 -8.587 -12.573 1.00 16.91 102 VAL A CA 1
ATOM 670 C C . VAL A 1 107 ? -36.946 -7.527 -11.994 1.00 16.60 102 VAL A C 1
ATOM 671 O O . VAL A 1 107 ? -37.139 -6.347 -12.224 1.00 17.08 102 VAL A O 1
ATOM 675 N N . ALA A 1 108 ? -35.914 -7.943 -11.264 1.00 15.77 103 ALA A N 1
ATOM 676 C CA . ALA A 1 108 ? -34.976 -6.969 -10.704 1.00 14.95 103 ALA A CA 1
ATOM 677 C C . ALA A 1 108 ? -34.222 -6.246 -11.801 1.00 14.62 103 ALA A C 1
ATOM 678 O O . ALA A 1 108 ? -34.051 -5.030 -11.754 1.00 15.38 103 ALA A O 1
ATOM 680 N N . THR A 1 109 ? -33.794 -7.002 -12.805 1.00 15.04 104 THR A N 1
ATOM 681 C CA . THR A 1 109 ? -33.112 -6.413 -13.958 1.00 16.57 104 THR A CA 1
ATOM 682 C C . THR A 1 109 ? -34.056 -5.502 -14.727 1.00 16.76 104 THR A C 1
ATOM 683 O O . THR A 1 109 ? -33.661 -4.422 -15.170 1.00 17.46 104 THR A O 1
ATOM 687 N N . CYS A 1 110 ? -35.308 -5.926 -14.878 1.00 17.87 105 CYS A N 1
ATOM 688 C CA . CYS A 1 110 ? -36.309 -5.141 -15.599 1.00 18.82 105 CYS A CA 1
ATOM 689 C C . CYS A 1 110 ? -36.541 -3.815 -14.854 1.00 18.00 105 CYS A C 1
ATOM 690 O O . CYS A 1 110 ? -36.618 -2.758 -15.473 1.00 17.78 105 CYS A O 1
ATOM 693 N N . PHE A 1 111 ? -36.613 -3.857 -13.527 1.00 17.61 106 PHE A N 1
ATOM 694 C CA . PHE A 1 111 ? -36.765 -2.625 -12.767 1.00 16.44 106 PHE A CA 1
ATOM 695 C C . PHE A 1 111 ? -35.602 -1.683 -13.039 1.00 16.69 106 PHE A C 1
ATOM 696 O O . PHE A 1 111 ? -35.804 -0.484 -13.263 1.00 17.02 106 PHE A O 1
ATOM 704 N N . ARG A 1 112 ? -34.379 -2.219 -13.015 1.00 15.80 107 ARG A N 1
ATOM 705 C CA . ARG A 1 112 ? -33.203 -1.406 -13.298 1.00 15.35 107 ARG A CA 1
ATOM 706 C C . ARG A 1 112 ? -33.330 -0.745 -14.675 1.00 16.97 107 ARG A C 1
ATOM 707 O O . ARG A 1 112 ? -33.019 0.430 -14.842 1.00 17.78 107 ARG A O 1
ATOM 715 N N . ASP A 1 113 ? -33.792 -1.518 -15.646 1.00 18.13 108 ASP A N 1
ATOM 716 C CA . ASP A 1 113 ? -33.823 -1.076 -17.032 1.00 19.14 108 ASP A CA 1
ATOM 717 C C . ASP A 1 113 ? -34.959 -0.093 -17.290 1.00 19.20 108 ASP A C 1
ATOM 718 O O . ASP A 1 113 ? -35.089 0.450 -18.383 1.00 20.46 108 ASP A O 1
ATOM 723 N N . ASN A 1 114 ? -35.785 0.141 -16.277 1.00 18.81 109 ASN A N 1
ATOM 724 C CA . ASN A 1 114 ? -36.909 1.048 -16.439 1.00 19.21 109 ASN A CA 1
ATOM 725 C C . ASN A 1 114 ? -36.972 2.125 -15.356 1.00 17.94 109 ASN A C 1
ATOM 726 O O . ASN A 1 114 ? -38.001 2.801 -15.196 1.00 17.90 109 ASN A O 1
ATOM 731 N N . LEU A 1 115 ? -35.853 2.324 -14.662 1.00 18.84 110 LEU A N 1
ATOM 732 C CA . LEU A 1 115 ? -35.759 3.429 -13.700 1.00 18.23 110 LEU A CA 1
ATOM 733 C C . LEU A 1 115 ? -35.913 4.776 -14.392 1.00 20.90 110 LEU A C 1
ATOM 734 O O . LEU A 1 115 ? -36.309 5.761 -13.765 1.00 21.80 110 LEU A O 1
ATOM 739 N N . ASP A 1 116 ? -35.628 4.823 -15.694 1.00 21.51 111 ASP A N 1
ATOM 740 C CA . ASP A 1 116 ? -35.765 6.061 -16.433 1.00 23.25 111 ASP A CA 1
ATOM 741 C C . ASP A 1 116 ? -37.208 6.565 -16.455 1.00 24.17 111 ASP A C 1
ATOM 742 O O . ASP A 1 116 ? -37.438 7.770 -16.608 1.00 26.61 111 ASP A O 1
ATOM 747 N N . THR A 1 117 ? -38.179 5.665 -16.301 1.00 23.39 112 THR A N 1
ATOM 748 C CA . THR A 1 117 ? -39.579 6.098 -16.289 1.00 23.99 112 THR A CA 1
ATOM 749 C C . THR A 1 117 ? -40.306 5.785 -14.985 1.00 22.91 112 THR A C 1
ATOM 750 O O . THR A 1 117 ? -41.506 6.023 -14.875 1.00 24.01 112 THR A O 1
ATOM 754 N N . TYR A 1 118 ? -39.580 5.262 -13.999 1.00 20.87 113 TYR A N 1
ATOM 755 C CA . TYR A 1 118 ? -40.153 5.028 -12.673 1.00 20.73 113 TYR A CA 1
ATOM 756 C C . TYR A 1 118 ? -40.768 6.335 -12.125 1.00 21.36 113 TYR A C 1
ATOM 757 O O . TYR A 1 118 ? -40.132 7.395 -12.181 1.00 22.13 113 TYR A O 1
ATOM 766 N N . LYS A 1 119 ? -41.992 6.254 -11.598 1.00 21.96 114 LYS A N 1
ATOM 767 C CA . LYS A 1 119 ? -42.625 7.424 -10.972 1.00 22.04 114 LYS A CA 1
ATOM 768 C C . LYS A 1 119 ? -43.135 7.085 -9.573 1.00 22.19 114 LYS A C 1
ATOM 769 O O . LYS A 1 119 ? -43.990 6.214 -9.418 1.00 21.47 114 LYS A O 1
ATOM 771 N N . LYS A 1 120 ? -42.609 7.782 -8.562 1.00 23.64 115 LYS A N 1
ATOM 772 C CA . LYS A 1 120 ? -42.995 7.527 -7.169 1.00 24.29 115 LYS A CA 1
ATOM 773 C C . LYS A 1 120 ? -44.507 7.647 -6.950 1.00 25.64 115 LYS A C 1
ATOM 774 O O . LYS A 1 120 ? -45.060 6.973 -6.084 1.00 25.93 115 LYS A O 1
ATOM 776 N N . ARG A 1 121 ? -45.173 8.480 -7.755 1.00 26.91 116 ARG A N 1
ATOM 777 C CA . ARG A 1 121 ? -46.623 8.680 -7.633 1.00 28.93 116 ARG A CA 1
ATOM 778 C C . ARG A 1 121 ? -47.407 7.395 -7.863 1.00 28.28 116 ARG A C 1
ATOM 779 O O . ARG A 1 121 ? -48.573 7.292 -7.459 1.00 30.07 116 ARG A O 1
ATOM 787 N N . ASN A 1 122 ? -46.779 6.425 -8.521 1.00 26.77 117 ASN A N 1
ATOM 788 C CA . ASN A 1 122 ? -47.445 5.160 -8.793 1.00 26.06 117 ASN A CA 1
ATOM 789 C C . ASN A 1 122 ? -47.528 4.221 -7.594 1.00 26.29 117 ASN A C 1
ATOM 790 O O . ASN A 1 122 ? -48.238 3.215 -7.636 1.00 26.20 117 ASN A O 1
ATOM 795 N N . ILE A 1 123 ? -46.837 4.565 -6.513 1.00 26.54 118 ILE A N 1
ATOM 796 C CA . ILE A 1 123 ? -46.948 3.796 -5.275 1.00 29.06 118 ILE A CA 1
ATOM 797 C C . ILE A 1 123 ? -48.341 3.953 -4.660 1.00 31.05 118 ILE A C 1
ATOM 798 O O . ILE A 1 123 ? -48.898 3.005 -4.114 1.00 32.14 118 ILE A O 1
ATOM 803 N N . PHE A 1 124 ? -48.908 5.148 -4.777 1.00 33.67 119 PHE A N 1
ATOM 804 C CA . PHE A 1 124 ? -50.235 5.403 -4.228 1.00 37.26 119 PHE A CA 1
ATOM 805 C C . PHE A 1 124 ? -51.321 5.221 -5.291 1.00 38.90 119 PHE A C 1
ATOM 806 O O . PHE A 1 124 ? -52.368 5.878 -5.224 1.00 39.85 119 PHE A O 1
ATOM 808 N N . HIS A 1 125 ? -51.076 4.332 -6.260 1.00 39.52 120 HIS A N 1
ATOM 809 C CA . HIS A 1 125 ? -52.003 4.156 -7.388 1.00 40.05 120 HIS A CA 1
ATOM 810 C C . HIS A 1 125 ? -53.318 3.520 -6.948 1.00 40.76 120 HIS A C 1
ATOM 811 O O . HIS A 1 125 ? -53.315 2.422 -6.395 1.00 40.58 120 HIS A O 1
ATOM 818 N N . PRO A 1 126 ? -54.449 4.206 -7.210 1.00 42.70 121 PRO A N 1
ATOM 819 C CA . PRO A 1 126 ? -55.747 3.684 -6.767 1.00 43.43 121 PRO A CA 1
ATOM 820 C C . PRO A 1 126 ? -56.164 2.464 -7.587 1.00 44.18 121 PRO A C 1
ATOM 821 O O . PRO A 1 126 ? -56.209 2.536 -8.819 1.00 43.99 121 PRO A O 1
ATOM 825 N N . THR A 1 127 ? -56.463 1.362 -6.898 1.00 45.30 122 THR A N 1
ATOM 826 C CA . THR A 1 127 ? -56.857 0.098 -7.543 1.00 46.52 122 THR A CA 1
ATOM 827 C C . THR A 1 127 ? -58.093 0.230 -8.444 1.00 47.19 122 THR A C 1
ATOM 828 O O . THR A 1 127 ? -58.221 -0.495 -9.433 1.00 47.34 122 THR A O 1
ATOM 830 N N . SER A 1 128 ? -58.984 1.162 -8.108 1.00 47.15 124 SER A N 1
ATOM 831 C CA . SER A 1 128 ? -60.194 1.400 -8.897 1.00 47.85 124 SER A CA 1
ATOM 832 C C . SER A 1 128 ? -59.874 1.928 -10.298 1.00 47.22 124 SER A C 1
ATOM 833 O O . SER A 1 128 ? -60.652 1.729 -11.238 1.00 46.98 124 SER A O 1
ATOM 836 N N . SER A 1 129 ? -58.730 2.597 -10.431 1.00 46.15 125 SER A N 1
ATOM 837 C CA . SER A 1 129 ? -58.278 3.131 -11.712 1.00 45.71 125 SER A CA 1
ATOM 838 C C . SER A 1 129 ? -57.688 2.055 -12.622 1.00 46.36 125 SER A C 1
ATOM 839 O O . SER A 1 129 ? -57.501 2.289 -13.818 1.00 46.41 125 SER A O 1
ATOM 842 N N . CYS A 1 130 ? -57.387 0.886 -12.057 1.00 46.97 126 CYS A N 1
ATOM 843 C CA . CYS A 1 130 ? -56.823 -0.220 -12.830 1.00 47.76 126 CYS A CA 1
ATOM 844 C C . CYS A 1 130 ? -57.874 -0.868 -13.718 1.00 49.67 126 CYS A C 1
ATOM 845 O O . CYS A 1 130 ? -58.901 -1.336 -13.231 1.00 50.09 126 CYS A O 1
ATOM 848 N N . VAL A 1 131 ? -57.611 -0.886 -15.022 1.00 51.06 127 VAL A N 1
ATOM 849 C CA . VAL A 1 131 ? -58.463 -1.596 -15.969 1.00 52.36 127 VAL A CA 1
ATOM 850 C C . VAL A 1 131 ? -58.094 -3.072 -15.919 1.00 53.21 127 VAL A C 1
ATOM 851 O O . VAL A 1 131 ? -57.085 -3.486 -16.499 1.00 53.35 127 VAL A O 1
ATOM 853 N N . LYS A 1 132 ? -58.905 -3.856 -15.209 1.00 53.89 128 LYS A N 1
ATOM 854 C CA . LYS A 1 132 ? -58.624 -5.274 -15.003 1.00 53.96 128 LYS A CA 1
ATOM 855 C C . LYS A 1 132 ? -58.940 -6.110 -16.246 1.00 53.71 128 LYS A C 1
ATOM 856 O O . LYS A 1 132 ? -60.047 -6.047 -16.788 1.00 53.86 128 LYS A O 1
ATOM 858 N N . VAL A 1 133 ? -57.950 -6.881 -16.689 1.00 51.68 129 VAL A N 1
ATOM 859 C CA . VAL A 1 133 ? -58.064 -7.735 -17.868 1.00 50.64 129 VAL A CA 1
ATOM 860 C C . VAL A 1 133 ? -58.329 -9.180 -17.455 1.00 49.25 129 VAL A C 1
ATOM 861 O O . VAL A 1 133 ? -58.173 -9.537 -16.285 1.00 48.49 129 VAL A O 1
ATOM 863 N N . SER A 1 134 ? -58.726 -10.004 -18.422 1.00 50.61 130 SER A N 1
ATOM 864 C CA . SER A 1 134 ? -59.075 -11.396 -18.150 1.00 51.46 130 SER A CA 1
ATOM 865 C C . SER A 1 134 ? -57.907 -12.372 -18.341 1.00 52.91 130 SER A C 1
ATOM 866 O O . SER A 1 134 ? -57.785 -13.346 -17.594 1.00 52.79 130 SER A O 1
ATOM 869 N N . THR A 1 135 ? -57.056 -12.121 -19.336 1.00 53.99 131 THR A N 1
ATOM 870 C CA . THR A 1 135 ? -55.872 -12.965 -19.549 1.00 55.01 131 THR A CA 1
ATOM 871 C C . THR A 1 135 ? -54.596 -12.121 -19.667 1.00 54.44 131 THR A C 1
ATOM 872 O O . THR A 1 135 ? -54.192 -11.739 -20.773 1.00 54.84 131 THR A O 1
ATOM 876 N N . PRO A 1 136 ? -53.961 -11.819 -18.517 1.00 53.89 132 PRO A N 1
ATOM 877 C CA . PRO A 1 136 ? -52.733 -11.024 -18.477 1.00 53.34 132 PRO A CA 1
ATOM 878 C C . PRO A 1 136 ? -51.498 -11.821 -18.891 1.00 52.95 132 PRO A C 1
ATOM 879 O O . PRO A 1 136 ? -50.476 -11.228 -19.247 1.00 53.01 132 PRO A O 1
ATOM 883 N N . CYS A 1 137 ? -51.596 -13.148 -18.841 1.00 51.05 133 CYS A N 1
ATOM 884 C CA . CYS A 1 137 ? -50.469 -14.024 -19.166 1.00 50.53 133 CYS A CA 1
ATOM 885 C C . CYS A 1 137 ? -50.663 -14.722 -20.507 1.00 51.25 133 CYS A C 1
ATOM 886 O O . CYS A 1 137 ? -50.037 -15.751 -20.769 1.00 51.79 133 CYS A O 1
ATOM 890 N N . SER B 1 17 ? -13.660 13.636 -8.053 1.00 18.71 1 SER B N 1
ATOM 891 C CA . SER B 1 17 ? -12.387 13.018 -8.548 1.00 19.49 1 SER B CA 1
ATOM 892 C C . SER B 1 17 ? -12.715 11.697 -9.233 1.00 19.64 1 SER B C 1
ATOM 893 O O . SER B 1 17 ? -13.797 11.134 -9.035 1.00 19.42 1 SER B O 1
ATOM 896 N N . LEU B 1 18 ? -11.762 11.188 -10.005 1.00 20.49 2 LEU B N 1
ATOM 897 C CA . LEU B 1 18 ? -11.947 9.919 -10.692 1.00 20.31 2 LEU B CA 1
ATOM 898 C C . LEU B 1 18 ? -12.339 8.802 -9.707 1.00 19.76 2 LEU B C 1
ATOM 899 O O . LEU B 1 18 ? -13.085 7.892 -10.060 1.00 19.15 2 LEU B O 1
ATOM 904 N N . LEU B 1 19 ? -11.844 8.891 -8.471 1.00 20.21 3 LEU B N 1
ATOM 905 C CA . LEU B 1 19 ? -12.141 7.864 -7.481 1.00 20.41 3 LEU B CA 1
ATOM 906 C C . LEU B 1 19 ? -13.642 7.834 -7.178 1.00 19.72 3 LEU B C 1
ATOM 907 O O . LEU B 1 19 ? -14.241 6.757 -7.076 1.00 20.70 3 LEU B O 1
ATOM 912 N N A GLN B 1 20 ? -14.236 9.023 -7.012 0.46 19.03 4 GLN B N 1
ATOM 913 N N B GLN B 1 20 ? -14.253 9.007 -7.082 0.54 18.74 4 GLN B N 1
ATOM 914 C CA A GLN B 1 20 ? -15.685 9.148 -6.810 0.46 18.38 4 GLN B CA 1
ATOM 915 C CA B GLN B 1 20 ? -15.681 9.078 -6.809 0.54 17.65 4 GLN B CA 1
ATOM 916 C C A GLN B 1 20 ? -16.468 8.666 -8.026 0.46 16.95 4 GLN B C 1
ATOM 917 C C B GLN B 1 20 ? -16.545 8.758 -8.024 0.54 16.52 4 GLN B C 1
ATOM 918 O O A GLN B 1 20 ? -17.411 7.883 -7.899 0.46 16.40 4 GLN B O 1
ATOM 919 O O B GLN B 1 20 ? -17.613 8.154 -7.897 0.54 15.87 4 GLN B O 1
ATOM 930 N N . LEU B 1 21 ? -16.079 9.137 -9.208 1.00 16.40 5 LEU B N 1
ATOM 931 C CA . LEU B 1 21 ? -16.747 8.725 -10.428 1.00 15.89 5 LEU B CA 1
ATOM 932 C C . LEU B 1 21 ? -16.823 7.195 -10.496 1.00 15.68 5 LEU B C 1
ATOM 933 O O . LEU B 1 21 ? -17.880 6.626 -10.766 1.00 15.65 5 LEU B O 1
ATOM 938 N N . ARG B 1 22 ? -15.704 6.531 -10.218 1.00 16.45 6 ARG B N 1
ATOM 939 C CA . ARG B 1 22 ? -15.679 5.054 -10.271 1.00 16.31 6 ARG B CA 1
ATOM 940 C C . ARG B 1 22 ? -16.640 4.445 -9.248 1.00 15.76 6 ARG B C 1
ATOM 941 O O . ARG B 1 22 ? -17.327 3.457 -9.539 1.00 15.75 6 ARG B O 1
ATOM 949 N N . LYS B 1 23 ? -16.690 5.035 -8.053 1.00 16.19 7 LYS B N 1
ATOM 950 C CA . LYS B 1 23 ? -17.625 4.557 -7.030 1.00 15.40 7 LYS B CA 1
ATOM 951 C C . LYS B 1 23 ? -19.069 4.685 -7.524 1.00 14.68 7 LYS B C 1
ATOM 952 O O . LYS B 1 23 ? -19.858 3.749 -7.389 1.00 15.42 7 LYS B O 1
ATOM 957 N N . MET B 1 24 ? -19.403 5.814 -8.158 1.00 14.27 8 MET B N 1
ATOM 958 C CA . MET B 1 24 ? -20.751 6.009 -8.653 1.00 13.77 8 MET B CA 1
ATOM 959 C C . MET B 1 24 ? -21.083 4.994 -9.727 1.00 14.00 8 MET B C 1
ATOM 960 O O . MET B 1 24 ? -22.187 4.452 -9.774 1.00 14.10 8 MET B O 1
ATOM 965 N N . ILE B 1 25 ? -20.116 4.745 -10.608 1.00 13.83 9 ILE B N 1
ATOM 966 C CA . ILE B 1 25 ? -20.338 3.801 -11.695 1.00 12.44 9 ILE B CA 1
ATOM 967 C C . ILE B 1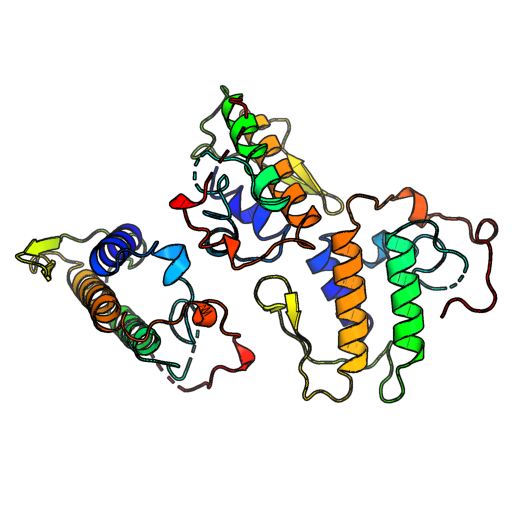 25 ? -20.566 2.409 -11.141 1.00 13.55 9 ILE B C 1
ATOM 968 O O . ILE B 1 25 ? -21.480 1.698 -11.576 1.00 15.31 9 ILE B O 1
ATOM 973 N N . LYS B 1 26 ? -19.740 2.021 -10.180 1.00 13.93 10 LYS B N 1
ATOM 974 C CA . LYS B 1 26 ? -19.855 0.680 -9.611 1.00 14.54 10 LYS B CA 1
ATOM 975 C C . LYS B 1 26 ? -21.239 0.465 -8.983 1.00 14.22 10 LYS B C 1
ATOM 976 O O . LYS B 1 26 ? -21.868 -0.570 -9.193 1.00 14.79 10 LYS B O 1
ATOM 982 N N A LYS B 1 27 ? -21.722 1.451 -8.238 0.44 13.98 11 LYS B N 1
ATOM 983 N N B LYS B 1 27 ? -21.723 1.453 -8.244 0.56 13.89 11 LYS B N 1
ATOM 984 C CA A LYS B 1 27 ? -23.023 1.297 -7.580 0.44 13.71 11 LYS B CA 1
ATOM 985 C CA B LYS B 1 27 ? -23.022 1.300 -7.578 0.56 13.33 11 LYS B CA 1
ATOM 986 C C A LYS B 1 27 ? -24.182 1.395 -8.560 0.44 13.45 11 LYS B C 1
ATOM 987 C C B LYS B 1 27 ? -24.183 1.400 -8.555 0.56 13.32 11 LYS B C 1
ATOM 988 O O A LYS B 1 27 ? -25.147 0.654 -8.442 0.44 13.64 11 LYS B O 1
ATOM 989 O O B LYS B 1 27 ? -25.152 0.667 -8.432 0.56 13.58 11 LYS B O 1
ATOM 1000 N N . MET B 1 28 ? -24.083 2.287 -9.548 1.00 13.04 12 MET B N 1
ATOM 1001 C CA . MET B 1 28 ? -25.142 2.428 -10.514 1.00 12.69 12 MET B CA 1
ATOM 1002 C C . MET B 1 28 ? -25.275 1.207 -11.411 1.00 12.32 12 MET B C 1
ATOM 1003 O O . MET B 1 28 ? -26.394 0.821 -11.783 1.00 14.54 12 MET B O 1
ATOM 1008 N N . THR B 1 29 ? -24.133 0.614 -11.786 1.00 12.93 13 THR B N 1
ATOM 1009 C CA . THR B 1 29 ? -24.142 -0.427 -12.830 1.00 13.15 13 THR B CA 1
ATOM 1010 C C . THR B 1 29 ? -23.848 -1.825 -12.314 1.00 12.70 13 THR B C 1
ATOM 1011 O O . THR B 1 29 ? -24.091 -2.816 -13.012 1.00 13.78 13 THR B O 1
ATOM 1015 N N . ASN B 1 30 ? -23.305 -1.893 -11.103 1.00 13.83 14 ASN B N 1
ATOM 1016 C CA . ASN B 1 30 ? -22.889 -3.160 -10.497 1.00 14.32 14 ASN B CA 1
ATOM 1017 C C . ASN B 1 30 ? -21.750 -3.834 -11.256 1.00 15.23 14 ASN B C 1
ATOM 1018 O O . ASN B 1 30 ? -21.436 -5.003 -11.016 1.00 17.33 14 ASN B O 1
ATOM 1023 N N . LYS B 1 31 ? -21.114 -3.072 -12.140 1.00 14.81 16 LYS B N 1
ATOM 1024 C CA . LYS B 1 31 ? -19.943 -3.571 -12.873 1.00 14.79 16 LYS B CA 1
ATOM 1025 C C . LYS B 1 31 ? -18.657 -2.978 -12.297 1.00 16.05 16 LYS B C 1
ATOM 1026 O O . LYS B 1 31 ? -18.673 -1.890 -11.744 1.00 17.24 16 LYS B O 1
ATOM 1032 N N . GLU B 1 32 ? -17.538 -3.685 -12.476 1.00 16.55 17 GLU B N 1
ATOM 1033 C CA . GLU B 1 32 ? -16.229 -3.143 -12.134 1.00 16.90 17 GLU B CA 1
ATOM 1034 C C . GLU B 1 32 ? -15.944 -1.996 -13.100 1.00 15.88 17 GLU B C 1
ATOM 1035 O O . GLU B 1 32 ? -15.939 -2.206 -14.303 1.00 16.70 17 GLU B O 1
ATOM 1041 N N . PRO B 1 33 ? -15.764 -0.771 -12.579 1.00 16.91 18 PRO B N 1
ATOM 1042 C CA . PRO B 1 33 ? -15.825 0.414 -13.432 1.00 17.25 18 PRO B CA 1
ATOM 1043 C C . PRO B 1 33 ? -14.637 0.596 -14.381 1.00 17.61 18 PRO B C 1
ATOM 1044 O O . PRO B 1 33 ? -14.827 1.089 -15.484 1.00 18.86 18 PRO B O 1
ATOM 1048 N N . ILE B 1 34 ? -13.437 0.208 -13.969 1.00 19.19 19 ILE B N 1
ATOM 1049 C CA . ILE B 1 34 ? -12.285 0.465 -14.830 1.00 21.27 19 ILE B CA 1
ATOM 1050 C C . ILE B 1 34 ? -12.332 -0.510 -15.987 1.00 22.27 19 ILE B C 1
ATOM 1051 O O . ILE B 1 34 ? -12.275 -0.112 -17.162 1.00 23.05 19 ILE B O 1
ATOM 1056 N N . LEU B 1 35 ? -12.487 -1.788 -15.663 1.00 20.49 20 LEU B N 1
ATOM 1057 C CA . LEU B 1 35 ? -12.605 -2.801 -16.702 1.00 21.76 20 LEU B CA 1
ATOM 1058 C C . LEU B 1 35 ? -13.749 -2.520 -17.649 1.00 20.64 20 LEU B C 1
ATOM 1059 O O . LEU B 1 35 ? -13.604 -2.636 -18.885 1.00 22.90 20 LEU B O 1
ATOM 1064 N N . SER B 1 36 ? -14.907 -2.166 -17.091 1.00 17.26 21 SER B N 1
ATOM 1065 C CA . SER B 1 36 ? -16.113 -2.138 -17.921 1.00 15.53 21 SER B CA 1
ATOM 1066 C C . SER B 1 36 ? -16.324 -0.836 -18.664 1.00 15.36 21 SER B C 1
ATOM 1067 O O . SER B 1 36 ? -16.963 -0.841 -19.729 1.00 16.06 21 SER B O 1
ATOM 1070 N N . TYR B 1 37 ? -15.802 0.269 -18.130 1.00 16.42 22 TYR B N 1
ATOM 1071 C CA . TYR B 1 37 ? -16.099 1.587 -18.706 1.00 17.46 22 TYR B CA 1
ATOM 1072 C C . TYR B 1 37 ? -14.925 2.522 -18.999 1.00 19.76 22 TYR B C 1
ATOM 1073 O O . TYR B 1 37 ? -15.113 3.548 -19.651 1.00 21.43 22 TYR B O 1
ATOM 1082 N N . SER B 1 38 ? -13.723 2.200 -18.549 1.00 21.90 23 SER B N 1
ATOM 1083 C CA . SER B 1 38 ? -12.630 3.174 -18.701 1.00 23.93 23 SER B CA 1
ATOM 1084 C C . SER B 1 38 ? -12.264 3.448 -20.162 1.00 25.51 23 SER B C 1
ATOM 1085 O O . SER B 1 38 ? -11.859 4.571 -20.519 1.00 27.13 23 SER B O 1
ATOM 1088 N N . LYS B 1 39 ? -12.414 2.432 -21.003 1.00 24.48 24 LYS B N 1
ATOM 1089 C CA . LYS B 1 39 ? -11.999 2.555 -22.395 1.00 23.94 24 LYS B CA 1
ATOM 1090 C C . LYS B 1 39 ? -13.000 2.038 -23.421 1.00 24.02 24 LYS B C 1
ATOM 1091 O O . LYS B 1 39 ? -12.615 1.633 -24.521 1.00 26.26 24 LYS B O 1
ATOM 1097 N N . TYR B 1 40 ? -14.283 2.135 -23.106 1.00 21.33 25 TYR B N 1
ATOM 1098 C CA . TYR B 1 40 ? -15.364 1.576 -23.936 1.00 20.16 25 TYR B CA 1
ATOM 1099 C C . TYR B 1 40 ? -15.678 2.398 -25.179 1.00 20.61 25 TYR B C 1
ATOM 1100 O O . TYR B 1 40 ? -15.675 3.616 -25.137 1.00 20.31 25 TYR B O 1
ATOM 1109 N N . GLY B 1 41 ? -15.944 1.715 -26.286 1.00 22.20 26 GLY B N 1
ATOM 1110 C CA . GLY B 1 41 ? -16.335 2.375 -27.527 1.00 24.83 26 GLY B CA 1
ATOM 1111 C C . GLY B 1 41 ? -15.268 3.336 -28.043 1.00 26.44 26 GLY B C 1
ATOM 1112 O O . GLY B 1 41 ? -14.076 3.068 -27.910 1.00 27.85 26 GLY B O 1
ATOM 1113 N N . CYS B 1 42 ? -15.699 4.472 -28.578 1.00 27.36 27 CYS B N 1
ATOM 1114 C CA . CYS B 1 42 ? -14.784 5.494 -29.100 1.00 28.87 27 CYS B CA 1
ATOM 1115 C C . CYS B 1 42 ? -14.530 6.648 -28.133 1.00 29.52 27 CYS B C 1
ATOM 1116 O O . CYS B 1 42 ? -13.544 7.367 -28.280 1.00 31.13 27 CYS B O 1
ATOM 1119 N N . ASN B 1 43 ? -15.408 6.821 -27.144 1.00 27.71 28 ASN B N 1
ATOM 1120 C CA . ASN B 1 43 ? -15.413 8.063 -26.364 1.00 28.21 28 ASN B CA 1
ATOM 1121 C C . ASN B 1 43 ? -15.083 7.937 -24.878 1.00 27.55 28 ASN B C 1
ATOM 1122 O O . ASN B 1 43 ? -14.740 8.930 -24.223 1.00 28.94 28 ASN B O 1
ATOM 1127 N N . CYS B 1 44 ? -15.183 6.735 -24.328 1.00 26.74 29 CYS B N 1
ATOM 1128 C CA . CYS B 1 44 ? -14.978 6.581 -22.892 1.00 27.35 29 CYS B CA 1
ATOM 1129 C C . CYS B 1 44 ? -13.489 6.716 -22.502 1.00 30.70 29 CYS B C 1
ATOM 1130 O O . CYS B 1 44 ? -13.159 7.284 -21.465 1.00 31.44 29 CYS B O 1
ATOM 1133 N N . GLY B 1 45 ? -12.594 6.222 -23.350 1.00 33.71 30 GLY B N 1
ATOM 1134 C CA . GLY B 1 45 ? -11.156 6.343 -23.105 1.00 37.05 30 GLY B CA 1
ATOM 1135 C C . GLY B 1 45 ? -10.613 7.757 -23.236 1.00 40.29 30 GLY B C 1
ATOM 1136 O O . GLY B 1 45 ? -10.909 8.466 -24.208 1.00 42.04 30 GLY B O 1
ATOM 1137 N N . ARG B 1 49 ? -12.930 12.607 -29.659 1.00 50.13 34 ARG B N 1
ATOM 1138 C CA . ARG B 1 49 ? -12.567 11.206 -29.472 1.00 50.21 34 ARG B CA 1
ATOM 1139 C C . ARG B 1 49 ? -13.045 10.344 -30.648 1.00 49.24 34 ARG B C 1
ATOM 1140 O O . ARG B 1 49 ? -12.232 9.756 -31.361 1.00 49.66 34 ARG B O 1
ATOM 1142 N N . GLY B 1 50 ? -14.361 10.287 -30.855 1.00 47.33 35 GLY B N 1
ATOM 1143 C CA . GLY B 1 50 ? -14.943 9.587 -32.002 1.00 44.71 35 GLY B CA 1
ATOM 1144 C C . GLY B 1 50 ? -16.453 9.702 -32.018 1.00 41.97 35 GLY B C 1
ATOM 1145 O O . GLY B 1 50 ? -17.059 10.152 -31.044 1.00 42.69 35 GLY B O 1
ATOM 1146 N N . LYS B 1 51 ? -17.076 9.302 -33.120 1.00 38.66 36 LYS B N 1
ATOM 1147 C CA . LYS B 1 51 ? -18.527 9.186 -33.141 1.00 35.05 36 LYS B CA 1
ATOM 1148 C C . LYS B 1 51 ? -18.913 8.057 -32.167 1.00 31.62 36 LYS B C 1
ATOM 1149 O O . LYS B 1 51 ? -18.347 6.964 -32.221 1.00 30.51 36 LYS B O 1
ATOM 1153 N N . PRO B 1 52 ? -19.860 8.326 -31.246 1.00 29.29 37 PRO B N 1
ATOM 1154 C CA . PRO B 1 52 ? -20.260 7.276 -30.289 1.00 27.41 37 PRO B CA 1
ATOM 1155 C C . PRO B 1 52 ? -20.788 6.043 -31.005 1.00 27.33 37 PRO B C 1
ATOM 1156 O O . PRO B 1 52 ? -21.533 6.176 -31.972 1.00 28.59 37 PRO B O 1
ATOM 1160 N N . VAL B 1 53 ? -20.368 4.862 -30.560 1.00 26.25 38 VAL B N 1
ATOM 1161 C CA . VAL B 1 53 ? -20.790 3.598 -31.178 1.00 27.01 38 VAL B CA 1
ATOM 1162 C C . VAL B 1 53 ? -22.176 3.131 -30.741 1.00 25.68 38 VAL B C 1
ATOM 1163 O O . VAL B 1 53 ? -22.866 2.435 -31.482 1.00 27.95 38 VAL B O 1
ATOM 1167 N N . ASP B 1 54 ? -22.571 3.497 -29.524 1.00 23.43 39 ASP B N 1
ATOM 1168 C CA . ASP B 1 54 ? -23.876 3.102 -28.980 1.00 22.50 39 ASP B CA 1
ATOM 1169 C C . ASP B 1 54 ? -24.257 4.032 -27.843 1.00 21.47 39 ASP B C 1
ATOM 1170 O O . ASP B 1 54 ? -23.585 5.053 -27.615 1.00 21.67 39 ASP B O 1
ATOM 1175 N N . ALA B 1 55 ? -25.318 3.693 -27.106 1.00 20.63 40 ALA B N 1
ATOM 1176 C CA . ALA B 1 55 ? -25.838 4.602 -26.094 1.00 20.20 40 ALA B CA 1
ATOM 1177 C C . ALA B 1 55 ? -24.860 4.793 -24.948 1.00 19.76 40 ALA B C 1
ATOM 1178 O O . ALA B 1 55 ? -24.688 5.909 -24.442 1.00 19.98 40 ALA B O 1
ATOM 1180 N N . THR B 1 56 ? -24.210 3.709 -24.551 1.00 18.36 41 THR B N 1
ATOM 1181 C CA . THR B 1 56 ? -23.220 3.787 -23.487 1.00 18.17 41 THR B CA 1
ATOM 1182 C C . THR B 1 56 ? -22.084 4.717 -23.902 1.00 17.47 41 THR B C 1
ATOM 1183 O O . THR B 1 56 ? -21.633 5.546 -23.106 1.00 17.43 41 THR B O 1
ATOM 1187 N N . ASP B 1 57 ? -21.641 4.595 -25.157 1.00 18.39 42 ASP B N 1
ATOM 1188 C CA . ASP B 1 57 ? -20.611 5.468 -25.672 1.00 19.48 42 ASP B CA 1
ATOM 1189 C C . ASP B 1 57 ? -21.072 6.919 -25.720 1.00 19.96 42 ASP B C 1
ATOM 1190 O O . ASP B 1 57 ? -20.305 7.823 -25.404 1.00 20.40 42 ASP B O 1
ATOM 1195 N N . THR B 1 58 ? -22.332 7.135 -26.095 1.00 19.64 43 THR B N 1
ATOM 1196 C CA . THR B 1 58 ? -22.912 8.470 -26.050 1.00 20.51 43 THR B CA 1
ATOM 1197 C C . THR B 1 58 ? -22.895 9.075 -24.627 1.00 20.07 43 THR B C 1
ATOM 1198 O O . THR B 1 58 ? -22.639 10.273 -24.478 1.00 20.41 43 THR B O 1
ATOM 1202 N N . CYS B 1 59 ? -23.149 8.268 -23.583 1.00 18.24 44 CYS B N 1
ATOM 1203 C CA . CYS B 1 59 ? -23.031 8.754 -22.206 1.00 17.93 44 CYS B CA 1
ATOM 1204 C C . CYS B 1 59 ? -21.644 9.343 -21.985 1.00 17.70 44 CYS B C 1
ATOM 1205 O O . CYS B 1 59 ? -21.503 10.414 -21.373 1.00 18.12 44 CYS B O 1
ATOM 1208 N N . CYS B 1 60 ? -20.616 8.647 -22.478 1.00 18.55 45 CYS B N 1
ATOM 1209 C CA . CYS B 1 60 ? -19.241 9.147 -22.380 1.00 19.95 45 CYS B CA 1
ATOM 1210 C C . CYS B 1 60 ? -19.011 10.437 -23.145 1.00 21.40 45 CYS B C 1
ATOM 1211 O O . CYS B 1 60 ? -18.329 11.324 -22.656 1.00 21.85 45 CYS B O 1
ATOM 1214 N N A SER B 1 61 ? -19.579 10.532 -24.345 0.28 22.42 46 SER B N 1
ATOM 1215 N N B SER B 1 61 ? -19.584 10.526 -24.341 0.72 21.48 46 SER B N 1
ATOM 1216 C CA A SER B 1 61 ? -19.484 11.750 -25.143 0.28 23.63 46 SER B CA 1
ATOM 1217 C CA B SER B 1 61 ? -19.491 11.726 -25.156 0.72 22.86 46 SER B CA 1
ATOM 1218 C C A SER B 1 61 ? -20.016 12.941 -24.359 0.28 23.28 46 SER B C 1
ATOM 1219 C C B SER B 1 61 ? -20.052 12.951 -24.425 0.72 23.13 46 SER B C 1
ATOM 1220 O O A SER B 1 61 ? -19.356 13.981 -24.266 0.28 23.68 46 SER B O 1
ATOM 1221 O O B SER B 1 61 ? -19.456 14.037 -24.453 0.72 24.32 46 SER B O 1
ATOM 1226 N N . ILE B 1 62 ? -21.212 12.775 -23.795 1.00 22.33 47 ILE B N 1
ATOM 1227 C CA . ILE B 1 62 ? -21.848 13.828 -23.007 1.00 21.63 47 ILE B CA 1
ATOM 1228 C C . ILE B 1 62 ? -20.991 14.170 -21.786 1.00 21.09 47 ILE B C 1
ATOM 1229 O O . ILE B 1 62 ? -20.800 15.340 -21.445 1.00 23.39 47 ILE B O 1
ATOM 1234 N N . HIS B 1 63 ? -20.494 13.143 -21.111 1.00 20.52 48 HIS B N 1
ATOM 1235 C CA . HIS B 1 63 ? -19.668 13.345 -19.921 1.00 19.80 48 HIS B CA 1
ATOM 1236 C C . HIS B 1 63 ? -18.402 14.146 -20.288 1.00 21.70 48 HIS B C 1
ATOM 1237 O O . HIS B 1 63 ? -18.001 15.068 -19.568 1.00 22.21 48 HIS B O 1
ATOM 1244 N N . ASN B 1 64 ? -17.793 13.809 -21.419 1.00 22.64 49 ASN B N 1
ATOM 1245 C CA . ASN B 1 64 ? -16.611 14.539 -21.889 1.00 24.60 49 ASN B CA 1
ATOM 1246 C C . ASN B 1 64 ? -16.875 16.028 -22.072 1.00 25.56 49 ASN B C 1
ATOM 1247 O O . ASN B 1 64 ? -16.088 16.877 -21.641 1.00 26.96 49 ASN B O 1
ATOM 1252 N N . CYS B 1 65 ? -18.004 16.348 -22.687 1.00 25.98 50 CYS B N 1
ATOM 1253 C CA . CYS B 1 65 ? -18.373 17.745 -22.867 1.00 27.41 50 CYS B CA 1
ATOM 1254 C C . CYS B 1 65 ? -18.731 18.437 -21.577 1.00 25.45 50 CYS B C 1
ATOM 1255 O O . CYS B 1 65 ? -18.457 19.626 -21.414 1.00 26.27 50 CYS B O 1
ATOM 1258 N N . CYS B 1 66 ? -19.344 17.691 -20.658 1.00 23.65 51 CYS B N 1
ATOM 1259 C CA . CYS B 1 66 ? -19.692 18.232 -19.342 1.00 23.16 51 CYS B CA 1
ATOM 1260 C C . CYS B 1 66 ? -18.422 18.659 -18.609 1.00 23.57 51 CYS B C 1
ATOM 1261 O O . CYS B 1 66 ? -18.344 19.763 -18.043 1.00 23.28 51 CYS B O 1
ATOM 1264 N N . TYR B 1 67 ? -17.413 17.791 -18.652 1.00 24.11 52 TYR B N 1
ATOM 1265 C CA . TYR B 1 67 ? -16.125 18.081 -18.034 1.00 24.81 52 TYR B CA 1
ATOM 1266 C C . TYR B 1 67 ? -15.462 19.299 -18.680 1.00 26.22 52 TYR B C 1
ATOM 1267 O O . TYR B 1 67 ? -14.761 20.080 -18.006 1.00 26.73 52 TYR B O 1
ATOM 1276 N N . GLY B 1 68 ? -15.682 19.452 -19.984 1.00 27.15 53 GLY B N 1
ATOM 1277 C CA . GLY B 1 68 ? -15.083 20.547 -20.735 1.00 28.36 53 GLY B CA 1
ATOM 1278 C C . GLY B 1 68 ? -15.598 21.912 -20.344 1.00 29.61 53 GLY B C 1
ATOM 1279 O O . GLY B 1 68 ? -15.013 22.922 -20.715 1.00 30.68 53 GLY B O 1
ATOM 1280 N N . LYS B 1 69 ? -16.707 21.952 -19.612 1.00 30.90 54 LYS B N 1
ATOM 1281 C CA . LYS B 1 69 ? -17.283 23.220 -19.171 1.00 32.45 54 LYS B CA 1
ATOM 1282 C C . LYS B 1 69 ? -16.937 23.561 -17.727 1.00 30.89 54 LYS B C 1
ATOM 1283 O O . LYS B 1 69 ? -17.249 24.649 -17.253 1.00 31.40 54 LYS B O 1
ATOM 1289 N N . VAL B 1 70 ? -16.281 22.636 -17.037 1.00 29.94 55 VAL B N 1
ATOM 1290 C CA . VAL B 1 70 ? -15.892 22.846 -15.648 1.00 29.69 55 VAL B CA 1
ATOM 1291 C C . VAL B 1 70 ? -14.641 23.707 -15.555 1.00 30.81 55 VAL B C 1
ATOM 1292 O O . VAL B 1 70 ? -13.592 23.345 -16.093 1.00 31.25 55 VAL B O 1
ATOM 1296 N N . THR B 1 71 ? -14.754 24.826 -14.843 1.00 30.80 56 THR B N 1
ATOM 1297 C CA . THR B 1 71 ? -13.619 25.710 -14.592 1.00 31.62 56 THR B CA 1
ATOM 1298 C C . THR B 1 71 ? -13.356 25.811 -13.096 1.00 32.26 56 THR B C 1
ATOM 1299 O O . THR B 1 71 ? -12.352 26.384 -12.669 1.00 33.34 56 THR B O 1
ATOM 1303 N N . SER B 1 72 ? -14.268 25.255 -12.306 1.00 32.48 59 SER B N 1
ATOM 1304 C CA . SER B 1 72 ? -14.212 25.367 -10.844 1.00 32.57 59 SER B CA 1
ATOM 1305 C C . SER B 1 72 ? -13.100 24.536 -10.214 1.00 32.45 59 SER B C 1
ATOM 1306 O O . SER B 1 72 ? -12.425 24.992 -9.283 1.00 33.91 59 SER B O 1
ATOM 1309 N N . CYS B 1 73 ? -12.896 23.337 -10.745 1.00 31.37 61 CYS B N 1
ATOM 1310 C CA . CYS B 1 73 ? -12.059 22.334 -10.111 1.00 29.33 61 CYS B CA 1
ATOM 1311 C C . CYS B 1 73 ? -11.438 21.421 -11.157 1.00 29.79 61 CYS B C 1
ATOM 1312 O O . CYS B 1 73 ? -11.850 21.431 -12.315 1.00 30.59 61 CYS B O 1
ATOM 1315 N N . SER B 1 74 ? -10.457 20.623 -10.741 1.00 29.23 67 SER B N 1
ATOM 1316 C CA . SER B 1 74 ? -9.931 19.559 -11.599 1.00 29.01 67 SER B CA 1
ATOM 1317 C C . SER B 1 74 ? -10.926 18.415 -11.643 1.00 28.65 67 SER B C 1
ATOM 1318 O O . SER B 1 74 ? -11.286 17.871 -10.596 1.00 29.10 67 SER B O 1
ATOM 1321 N N . THR B 1 75 ? -11.354 18.038 -12.848 1.00 27.23 68 THR B N 1
ATOM 1322 C CA . THR B 1 75 ? -12.336 16.945 -13.014 1.00 26.28 68 THR B CA 1
ATOM 1323 C C . THR B 1 75 ? -11.735 15.586 -12.683 1.00 26.11 68 THR B C 1
ATOM 1324 O O . THR B 1 75 ? -12.462 14.647 -12.341 1.00 27.50 68 THR B O 1
ATOM 1328 N N . LYS B 1 76 ? -10.416 15.483 -12.789 1.00 25.23 69 LYS B N 1
ATOM 1329 C CA . LYS B 1 76 ? -9.726 14.244 -12.494 1.00 25.87 69 LYS B CA 1
ATOM 1330 C C . LYS B 1 76 ? -9.370 14.113 -11.001 1.00 25.22 69 LYS B C 1
ATOM 1331 O O . LYS B 1 76 ? -9.565 13.049 -10.420 1.00 25.58 69 LYS B O 1
ATOM 1337 N N . TRP B 1 77 ? -8.855 15.186 -10.396 1.00 25.81 70 TRP B N 1
ATOM 1338 C CA . TRP B 1 77 ? -8.166 15.078 -9.112 1.00 27.25 70 TRP B CA 1
ATOM 1339 C C . TRP B 1 77 ? -8.841 15.698 -7.909 1.00 25.87 70 TRP B C 1
ATOM 1340 O O . TRP B 1 77 ? -8.491 15.349 -6.774 1.00 27.34 70 TRP B O 1
ATOM 1351 N N . ASP B 1 78 ? -9.750 16.638 -8.138 1.00 23.99 71 ASP B N 1
ATOM 1352 C CA . ASP B 1 78 ? -10.438 17.309 -7.020 1.00 23.26 71 ASP B CA 1
ATOM 1353 C C . ASP B 1 78 ? -11.617 16.482 -6.505 1.00 21.65 71 ASP B C 1
ATOM 1354 O O . ASP B 1 78 ? -12.539 16.154 -7.255 1.00 20.97 71 ASP B O 1
ATOM 1359 N N . SER B 1 79 ? -11.564 16.148 -5.224 1.00 20.96 72 SER B N 1
ATOM 1360 C CA . SER B 1 79 ? -12.665 15.437 -4.582 1.00 19.62 72 SER B CA 1
ATOM 1361 C C . SER B 1 79 ? -13.882 16.340 -4.373 1.00 20.17 72 SER B C 1
ATOM 1362 O O . SER B 1 79 ? -13.747 17.557 -4.265 1.00 20.83 72 SER B O 1
ATOM 1365 N N . TYR B 1 80 ? -15.064 15.724 -4.330 1.00 20.28 73 TYR B N 1
ATOM 1366 C CA . TYR B 1 80 ? -16.283 16.424 -3.950 1.00 20.69 73 TYR B CA 1
ATOM 1367 C C . TYR B 1 80 ? -17.061 15.561 -2.952 1.00 21.62 73 TYR B C 1
ATOM 1368 O O . TYR B 1 80 ? -16.652 14.450 -2.626 1.00 24.19 73 TYR B O 1
ATOM 1377 N N A SER B 1 81 ? -18.186 16.069 -2.479 0.56 21.04 74 SE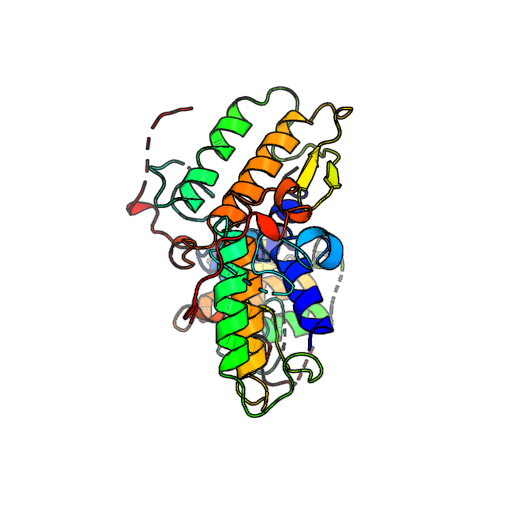R B N 1
ATOM 1378 N N B SER B 1 81 ? -18.183 16.092 -2.482 0.44 21.21 74 SER B N 1
ATOM 1379 C CA A SER B 1 81 ? -19.020 15.319 -1.550 0.56 20.29 74 SER B CA 1
ATOM 1380 C CA B SER B 1 81 ? -19.059 15.385 -1.557 0.44 20.89 74 SER B CA 1
ATOM 1381 C C A SER B 1 81 ? -20.405 15.070 -2.125 0.56 19.46 74 SER B C 1
ATOM 1382 C C B SER B 1 81 ? -20.380 15.036 -2.221 0.44 20.03 74 SER B C 1
ATOM 1383 O O A SER B 1 81 ? -20.979 15.923 -2.808 0.56 20.33 74 SER B O 1
ATOM 1384 O O B SER B 1 81 ? -20.889 15.794 -3.053 0.44 20.65 74 SER B O 1
ATOM 1389 N N . TYR B 1 82 ? -20.931 13.881 -1.863 1.00 18.89 75 TYR B N 1
ATOM 1390 C CA . TYR B 1 82 ? -22.243 13.489 -2.358 1.00 18.17 75 TYR B CA 1
ATOM 1391 C C . TYR B 1 82 ? -22.810 12.404 -1.485 1.00 19.54 75 TYR B C 1
ATOM 1392 O O . TYR B 1 82 ? -22.092 11.795 -0.697 1.00 20.81 75 TYR B O 1
ATOM 1401 N N . SER B 1 83 ? -24.103 12.165 -1.638 1.00 20.64 76 SER B N 1
ATOM 1402 C CA . SER B 1 83 ? -24.794 11.088 -0.903 1.00 20.92 76 SER B CA 1
ATOM 1403 C C . SER B 1 83 ? -25.861 10.491 -1.819 1.00 21.22 76 SER B C 1
ATOM 1404 O O . SER B 1 83 ? -26.038 10.938 -2.952 1.00 22.19 76 SER B O 1
ATOM 1407 N N . TRP B 1 84 ? -26.538 9.449 -1.348 1.00 21.17 77 TRP B N 1
ATOM 1408 C CA . TRP B 1 84 ? -27.617 8.827 -2.083 1.00 21.96 77 TRP B CA 1
ATOM 1409 C C . TRP B 1 84 ? -28.959 9.083 -1.380 1.00 25.03 77 TRP B C 1
ATOM 1410 O O . TRP B 1 84 ? -29.037 9.039 -0.157 1.00 26.00 77 TRP B O 1
ATOM 1421 N N . GLU B 1 85 ? -29.997 9.354 -2.165 1.00 26.80 78 GLU B N 1
ATOM 1422 C CA . GLU B 1 85 ? -31.369 9.484 -1.646 1.00 29.56 78 GLU B CA 1
ATOM 1423 C C . GLU B 1 85 ? -32.330 8.806 -2.603 1.00 31.11 78 GLU B C 1
ATOM 1424 O O . GLU B 1 85 ? -32.371 9.139 -3.781 1.00 29.99 78 GLU B O 1
ATOM 1429 N N . ASN B 1 86 ? -33.097 7.846 -2.101 1.00 34.56 79 ASN B N 1
ATOM 1430 C CA . ASN B 1 86 ? -34.128 7.200 -2.907 1.00 39.10 79 ASN B CA 1
ATOM 1431 C C . ASN B 1 86 ? -33.606 6.589 -4.220 1.00 33.54 79 ASN B C 1
ATOM 1432 O O . ASN B 1 86 ? -34.299 6.608 -5.244 1.00 31.59 79 ASN B O 1
ATOM 1437 N N . GLY B 1 87 ? -32.385 6.045 -4.191 1.00 28.81 80 GLY B N 1
ATOM 1438 C CA . GLY B 1 87 ? -31.803 5.432 -5.393 1.00 26.77 80 GLY B CA 1
ATOM 1439 C C . GLY B 1 87 ? -31.165 6.421 -6.348 1.00 25.02 80 GLY B C 1
ATOM 1440 O O . GLY B 1 87 ? -30.751 6.050 -7.472 1.00 24.87 80 GLY B O 1
ATOM 1441 N N . ASP B 1 88 ? -31.069 7.672 -5.912 1.00 24.56 81 ASP B N 1
ATOM 1442 C CA . ASP B 1 88 ? -30.450 8.732 -6.708 1.00 25.13 81 ASP B CA 1
ATOM 1443 C C . ASP B 1 88 ? -29.259 9.347 -6.013 1.00 22.75 81 ASP B C 1
ATOM 1444 O O . ASP B 1 88 ? -29.201 9.427 -4.787 1.00 22.73 81 ASP B O 1
ATOM 1449 N N . ILE B 1 89 ? -28.294 9.779 -6.815 1.00 20.54 82 ILE B N 1
ATOM 1450 C CA . ILE B 1 89 ? -27.144 10.492 -6.296 1.00 19.82 82 ILE B CA 1
ATOM 1451 C C . ILE B 1 89 ? -27.530 11.944 -6.042 1.00 20.33 82 ILE B C 1
ATOM 1452 O O . ILE B 1 89 ? -28.187 12.580 -6.869 1.00 21.78 82 ILE B O 1
ATOM 1457 N N . VAL B 1 90 ? -27.129 12.463 -4.889 1.00 20.50 83 VAL B N 1
ATOM 1458 C CA . VAL B 1 90 ? -27.343 13.871 -4.558 1.00 21.43 83 VAL B CA 1
ATOM 1459 C C . VAL B 1 90 ? -26.006 14.551 -4.283 1.00 20.27 83 VAL B C 1
ATOM 1460 O O . VAL B 1 90 ? -25.324 14.238 -3.308 1.00 20.94 83 VAL B O 1
ATOM 1464 N N . CYS B 1 91 ? -25.623 15.479 -5.154 1.00 19.30 84 CYS B N 1
ATOM 1465 C CA . CYS B 1 91 ? -24.360 16.203 -4.962 1.00 17.79 84 CYS B CA 1
ATOM 1466 C C . CYS B 1 91 ? -24.526 17.245 -3.868 1.00 18.75 84 CYS B C 1
ATOM 1467 O O . CYS B 1 91 ? -25.562 17.922 -3.795 1.00 20.47 84 CYS B O 1
ATOM 1470 N N . ASP B 1 92 ? -23.514 17.360 -3.018 1.00 18.47 85 ASP B N 1
ATOM 1471 C CA . ASP B 1 92 ? -23.491 18.366 -1.937 1.00 19.66 85 ASP B CA 1
ATOM 1472 C C . ASP B 1 92 ? -23.463 19.762 -2.554 1.00 20.97 85 ASP B C 1
ATOM 1473 O O . ASP B 1 92 ? -22.497 20.132 -3.234 1.00 20.79 85 ASP B O 1
ATOM 1478 N N . GLU B 1 93 ? -24.508 20.544 -2.301 1.00 22.21 86 GLU B N 1
ATOM 1479 C CA . GLU B 1 93 ? -24.587 21.887 -2.862 1.00 24.02 86 GLU B CA 1
ATOM 1480 C C . GLU B 1 93 ? -23.548 22.857 -2.296 1.00 22.47 86 GLU B C 1
ATOM 1481 O O . GLU B 1 93 ? -23.307 23.921 -2.887 1.00 22.40 86 GLU B O 1
ATOM 1487 N N . LYS B 1 94 ? -22.951 22.507 -1.157 1.00 21.49 88 LYS B N 1
ATOM 1488 C CA . LYS B 1 94 ? -21.950 23.348 -0.519 1.00 20.35 88 LYS B CA 1
ATOM 1489 C C . LYS B 1 94 ? -20.578 23.226 -1.157 1.00 19.79 88 LYS B C 1
ATOM 1490 O O . LYS B 1 94 ? -19.699 24.071 -0.911 1.00 20.21 88 LYS B O 1
ATOM 1496 N N . HIS B 1 95 ? -20.366 22.159 -1.927 1.00 19.66 89 HIS B N 1
ATOM 1497 C CA . HIS B 1 95 ? -19.022 21.879 -2.403 1.00 19.66 89 HIS B CA 1
ATOM 1498 C C . HIS B 1 95 ? -18.667 22.720 -3.627 1.00 20.57 89 HIS B C 1
ATOM 1499 O O . HIS B 1 95 ? -19.437 22.768 -4.572 1.00 20.90 89 HIS B O 1
ATOM 1506 N N . PRO B 1 96 ? -17.488 23.370 -3.611 1.00 20.48 90 PRO B N 1
ATOM 1507 C CA . PRO B 1 96 ? -17.046 24.120 -4.787 1.00 21.75 90 PRO B CA 1
ATOM 1508 C C . PRO B 1 96 ? -17.008 23.290 -6.069 1.00 21.55 90 PRO B C 1
ATOM 1509 O O . PRO B 1 96 ? -17.149 23.851 -7.162 1.00 22.52 90 PRO B O 1
ATOM 1513 N N . CYS B 1 97 ? -16.825 21.973 -5.952 1.00 21.14 91 CYS B N 1
ATOM 1514 C CA . CYS B 1 97 ? -16.702 21.131 -7.138 1.00 21.59 91 CYS B CA 1
ATOM 1515 C C . CYS B 1 97 ? -18.002 20.436 -7.489 1.00 21.23 91 CYS B C 1
ATOM 1516 O O . CYS B 1 97 ? -17.994 19.422 -8.181 1.00 21.10 91 CYS B O 1
ATOM 1519 N N . LYS B 1 98 ? -19.126 20.974 -7.013 1.00 20.41 92 LYS B N 1
ATOM 1520 C CA . LYS B 1 98 ? -20.411 20.322 -7.237 1.00 19.60 92 LYS B CA 1
ATOM 1521 C C . LYS B 1 98 ? -20.723 20.114 -8.709 1.00 19.05 92 LYS B C 1
ATOM 1522 O O . LYS B 1 98 ? -21.380 19.134 -9.064 1.00 19.05 92 LYS B O 1
ATOM 1528 N N . ASP B 1 99 ? -20.243 21.010 -9.572 1.00 19.78 94 ASP B N 1
ATOM 1529 C CA . ASP B 1 99 ? -20.509 20.824 -11.000 1.00 20.49 94 ASP B CA 1
ATOM 1530 C C . ASP B 1 99 ? -19.822 19.568 -11.553 1.00 19.74 94 ASP B C 1
ATOM 1531 O O . ASP B 1 99 ? -20.348 18.927 -12.463 1.00 19.98 94 ASP B O 1
ATOM 1536 N N . VAL B 1 100 ? -18.662 19.215 -10.998 1.00 18.61 95 VAL B N 1
ATOM 1537 C CA . VAL B 1 100 ? -17.986 17.974 -11.393 1.00 19.10 95 VAL B CA 1
ATOM 1538 C C . VAL B 1 100 ? -18.835 16.795 -10.950 1.00 17.89 95 VAL B C 1
ATOM 1539 O O . VAL B 1 100 ? -19.072 15.845 -11.719 1.00 18.14 95 VAL B O 1
ATOM 1543 N N . CYS B 1 101 ? -19.342 16.885 -9.726 1.00 16.71 96 CYS B N 1
ATOM 1544 C CA . CYS B 1 101 ? -20.216 15.866 -9.200 1.00 16.42 96 CYS B CA 1
ATOM 1545 C C . CYS B 1 101 ? -21.422 15.652 -10.114 1.00 16.23 96 CYS B C 1
ATOM 1546 O O . CYS B 1 101 ? -21.819 14.511 -10.379 1.00 17.06 96 CYS B O 1
ATOM 1549 N N . GLU B 1 102 ? -21.980 16.743 -10.629 1.00 16.73 97 GLU B N 1
ATOM 1550 C CA . GLU B 1 102 ? -23.151 16.635 -11.475 1.00 16.60 97 GLU B CA 1
ATOM 1551 C C . GLU B 1 102 ? -22.822 15.912 -12.778 1.00 16.98 97 GLU B C 1
ATOM 1552 O O . GLU B 1 102 ? -23.607 15.064 -13.233 1.00 17.81 97 GLU B O 1
ATOM 1558 N N . CYS B 1 103 ? -21.649 16.199 -13.352 1.00 17.51 98 CYS B N 1
ATOM 1559 C CA . CYS B 1 103 ? -21.201 15.462 -14.531 1.00 17.22 98 CYS B CA 1
ATOM 1560 C C . CYS B 1 103 ? -21.121 13.970 -14.251 1.00 16.00 98 CYS B C 1
ATOM 1561 O O . CYS B 1 103 ? -21.585 13.153 -15.048 1.00 17.50 98 CYS B O 1
ATOM 1564 N N . ASP B 1 104 ? -20.523 13.618 -13.122 1.00 14.84 99 ASP B N 1
ATOM 1565 C CA . ASP B 1 104 ? -20.297 12.219 -12.776 1.00 15.06 99 ASP B CA 1
ATOM 1566 C C . ASP B 1 104 ? -21.606 11.489 -12.449 1.00 15.12 99 ASP B C 1
ATOM 1567 O O . ASP B 1 104 ? -21.819 10.368 -12.886 1.00 14.94 99 ASP B O 1
ATOM 1572 N N . LYS B 1 105 ? -22.478 12.148 -11.688 1.00 15.76 100 LYS B N 1
ATOM 1573 C CA . LYS B 1 105 ? -23.813 11.616 -11.430 1.00 15.05 100 LYS B CA 1
ATOM 1574 C C . LYS B 1 105 ? -24.519 11.302 -12.751 1.00 14.44 100 LYS B C 1
ATOM 1575 O O . LYS B 1 105 ? -25.104 10.240 -12.899 1.00 14.98 100 LYS B O 1
ATOM 1581 N N . ALA B 1 106 ? -24.453 12.230 -13.708 1.00 15.13 101 ALA B N 1
ATOM 1582 C CA . ALA B 1 106 ? -25.166 12.047 -14.947 1.00 14.72 101 ALA B CA 1
ATOM 1583 C C . ALA B 1 106 ? -24.624 10.869 -15.766 1.00 15.05 101 ALA B C 1
ATOM 1584 O O . ALA B 1 106 ? -25.400 10.100 -16.341 1.00 15.39 101 ALA B O 1
ATOM 1586 N N . VAL B 1 107 ? -23.304 10.731 -15.830 1.00 14.80 102 VAL B N 1
ATOM 1587 C CA . VAL B 1 107 ? -22.755 9.635 -16.630 1.00 15.00 102 VAL B CA 1
ATOM 1588 C C . VAL B 1 107 ? -23.033 8.268 -15.977 1.00 15.26 102 VAL B C 1
ATOM 1589 O O . VAL B 1 107 ? -23.360 7.315 -16.656 1.00 15.38 102 VAL B O 1
ATOM 1593 N N . ALA B 1 108 ? -22.922 8.186 -14.656 1.00 15.07 103 ALA B N 1
ATOM 1594 C CA . ALA B 1 108 ? -23.166 6.918 -13.970 1.00 14.51 103 ALA B CA 1
ATOM 1595 C C . ALA B 1 108 ? -24.628 6.507 -14.124 1.00 14.40 103 ALA B C 1
ATOM 1596 O O . ALA B 1 108 ? -24.937 5.342 -14.336 1.00 14.29 103 ALA B O 1
ATOM 1598 N N . THR B 1 109 ? -25.533 7.485 -14.040 1.00 14.76 104 THR B N 1
ATOM 1599 C CA . THR B 1 109 ? -26.959 7.213 -14.247 1.00 14.95 104 THR B CA 1
ATOM 1600 C C . THR B 1 109 ? -27.225 6.800 -15.694 1.00 15.36 104 THR B C 1
ATOM 1601 O O . THR B 1 109 ? -27.991 5.876 -15.964 1.00 16.04 104 THR B O 1
ATOM 1605 N N . CYS B 1 110 ? -26.575 7.492 -16.627 1.00 14.99 105 CYS B N 1
ATOM 1606 C CA . CYS B 1 110 ? -26.706 7.191 -18.044 1.00 15.74 105 CYS B CA 1
ATOM 1607 C C . CYS B 1 110 ? -26.209 5.760 -18.325 1.00 15.43 105 CYS B C 1
ATOM 1608 O O . CYS B 1 110 ? -26.852 5.014 -19.070 1.00 16.07 105 CYS B O 1
ATOM 1611 N N . PHE B 1 111 ? -25.096 5.360 -17.710 1.00 13.83 106 PHE B N 1
ATOM 1612 C CA . PHE B 1 111 ? -24.614 3.987 -17.881 1.00 14.42 106 PHE B CA 1
ATOM 1613 C C . PHE B 1 111 ? -25.670 2.987 -17.417 1.00 14.77 106 PHE B C 1
ATOM 1614 O O . PHE B 1 111 ? -25.998 2.034 -18.125 1.00 15.43 106 PHE B O 1
ATOM 1622 N N . ARG B 1 112 ? -26.230 3.215 -16.230 1.00 14.85 107 ARG B N 1
ATOM 1623 C CA . ARG B 1 112 ? -27.252 2.316 -15.694 1.00 14.56 107 ARG B CA 1
ATOM 1624 C C . ARG B 1 112 ? -28.432 2.197 -16.658 1.00 15.78 107 ARG B C 1
ATOM 1625 O O . ARG B 1 112 ? -28.924 1.086 -16.938 1.00 17.04 107 ARG B O 1
ATOM 1633 N N . ASP B 1 113 ? -28.864 3.343 -17.191 1.00 16.06 108 ASP B N 1
ATOM 1634 C CA . ASP B 1 113 ? -30.015 3.405 -18.078 1.00 17.37 108 ASP B CA 1
ATOM 1635 C C . ASP B 1 113 ? -29.765 2.807 -19.464 1.00 18.13 108 ASP B C 1
ATOM 1636 O O . ASP B 1 113 ? -30.698 2.696 -20.261 1.00 19.33 108 ASP B O 1
ATOM 1641 N N . ASN B 1 114 ? -28.523 2.427 -19.739 1.00 17.99 109 ASN B N 1
ATOM 1642 C CA . ASN B 1 114 ? -28.191 1.832 -21.032 1.00 17.70 109 ASN B CA 1
ATOM 1643 C C . ASN B 1 114 ? -27.497 0.483 -20.937 1.00 18.05 109 ASN B C 1
ATOM 1644 O O . ASN B 1 114 ? -26.897 0.015 -21.911 1.00 19.01 109 ASN B O 1
ATOM 1649 N N . LEU B 1 115 ? -27.587 -0.147 -19.764 1.00 17.75 110 LEU B N 1
ATOM 1650 C CA . LEU B 1 115 ? -27.057 -1.489 -19.593 1.00 17.85 110 LEU B CA 1
ATOM 1651 C C . LEU B 1 115 ? -27.752 -2.490 -20.506 1.00 19.37 110 LEU B C 1
ATOM 1652 O O . LEU B 1 115 ? -27.170 -3.527 -20.861 1.00 20.37 110 LEU B O 1
ATOM 1657 N N . ASP B 1 116 ? -28.982 -2.173 -20.917 1.00 20.27 111 ASP B N 1
ATOM 1658 C CA . ASP B 1 116 ? -29.722 -3.048 -21.810 1.00 22.34 111 ASP B CA 1
ATOM 1659 C C . ASP B 1 116 ? -29.044 -3.188 -23.174 1.00 23.20 111 ASP B C 1
ATOM 1660 O O . ASP B 1 116 ? -29.235 -4.196 -23.835 1.00 25.26 111 ASP B O 1
ATOM 1665 N N . THR B 1 117 ? -28.252 -2.189 -23.575 1.00 22.11 112 THR B N 1
ATOM 1666 C CA . THR B 1 117 ? -27.501 -2.281 -24.842 1.00 21.46 112 THR B CA 1
ATOM 1667 C C . THR B 1 117 ? -25.977 -2.291 -24.669 1.00 20.91 112 THR B C 1
ATOM 1668 O O . THR B 1 117 ? -25.241 -2.283 -25.670 1.00 22.03 112 THR B O 1
ATOM 1672 N N . TYR B 1 118 ? -25.497 -2.331 -23.424 1.00 19.90 113 TYR B N 1
ATOM 1673 C CA . TYR B 1 118 ? -24.060 -2.484 -23.168 1.00 18.81 113 TYR B CA 1
ATOM 1674 C C . TYR B 1 118 ? -23.530 -3.781 -23.801 1.00 19.73 113 TYR B C 1
ATOM 1675 O O . TYR B 1 118 ? -24.146 -4.842 -23.644 1.00 20.12 113 TYR B O 1
ATOM 1684 N N . LYS B 1 119 ? -22.417 -3.696 -24.534 1.00 21.06 114 LYS B N 1
ATOM 1685 C CA . LYS B 1 119 ? -21.792 -4.897 -25.126 1.00 22.76 114 LYS B CA 1
ATOM 1686 C C . LYS B 1 119 ? -20.311 -4.954 -24.768 1.00 22.98 114 LYS B C 1
ATOM 1687 O O . LYS B 1 119 ? -19.559 -4.015 -25.056 1.00 23.28 114 LYS B O 1
ATOM 1693 N N A LYS B 1 120 ? -19.883 -6.050 -24.150 0.54 23.58 115 LYS B N 1
ATOM 1694 N N B LYS B 1 120 ? -19.913 -6.062 -24.145 0.46 23.58 115 LYS B N 1
ATOM 1695 C CA A LYS B 1 120 ? -18.494 -6.154 -23.684 0.54 23.97 115 LYS B CA 1
ATOM 1696 C CA B LYS B 1 120 ? -18.527 -6.295 -23.728 0.46 23.82 115 LYS B CA 1
ATOM 1697 C C A LYS B 1 120 ? -17.450 -6.177 -24.822 0.54 24.59 115 LYS B C 1
ATOM 1698 C C B LYS B 1 120 ? -17.520 -6.046 -24.840 0.46 24.73 115 LYS B C 1
ATOM 1699 O O A LYS B 1 120 ? -16.261 -5.946 -24.583 0.54 23.58 115 LYS B O 1
ATOM 1700 O O B LYS B 1 120 ? -16.430 -5.521 -24.602 0.46 24.81 115 LYS B O 1
ATOM 1707 N N . ARG B 1 121 ? -17.895 -6.435 -26.052 1.00 24.83 116 ARG B N 1
ATOM 1708 C CA . ARG B 1 121 ? -17.008 -6.335 -27.205 1.00 26.24 116 ARG B CA 1
ATOM 1709 C C . ARG B 1 121 ? -16.458 -4.918 -27.392 1.00 26.07 116 ARG B C 1
ATOM 1710 O O . ARG B 1 121 ? -15.355 -4.741 -27.936 1.00 27.46 116 ARG B O 1
ATOM 1718 N N . ASN B 1 122 ? -17.219 -3.916 -26.945 1.00 23.94 117 ASN B N 1
ATOM 1719 C CA . ASN B 1 122 ? -16.797 -2.526 -27.083 1.00 24.32 117 ASN B CA 1
ATOM 1720 C C . ASN B 1 122 ? -15.720 -2.105 -26.103 1.00 25.68 117 ASN B C 1
ATOM 1721 O O . ASN B 1 122 ? -15.175 -1.001 -26.226 1.00 27.68 117 ASN B O 1
ATOM 1726 N N . ILE B 1 123 ? -15.403 -2.969 -25.135 1.00 26.31 118 ILE B N 1
ATOM 1727 C CA . ILE B 1 123 ? -14.281 -2.710 -24.230 1.00 25.68 118 ILE B CA 1
ATOM 1728 C C . ILE B 1 123 ? -13.004 -2.645 -25.059 1.00 27.70 118 ILE B C 1
ATOM 1729 O O . ILE B 1 123 ? -12.136 -1.816 -24.794 1.00 28.73 118 ILE B O 1
ATOM 1734 N N . PHE B 1 124 ? -12.905 -3.530 -26.052 1.00 27.84 119 PHE B N 1
ATOM 1735 C CA . PHE B 1 124 ? -11.765 -3.549 -26.967 1.00 29.32 119 PHE B CA 1
ATOM 1736 C C . PHE B 1 124 ? -12.229 -3.207 -28.371 1.00 31.68 119 PHE B C 1
ATOM 1737 O O . PHE B 1 124 ? -11.949 -3.949 -29.314 1.00 33.14 119 PHE B O 1
ATOM 1745 N N . HIS B 1 125 ? -12.939 -2.088 -28.508 1.00 33.89 120 HIS B N 1
ATOM 1746 C CA . HIS B 1 125 ? -13.348 -1.600 -29.824 1.00 36.02 120 HIS B CA 1
ATOM 1747 C C . HIS B 1 125 ? -12.137 -1.017 -30.554 1.00 37.49 120 HIS B C 1
ATOM 1748 O O . HIS B 1 125 ? -11.463 -0.126 -30.019 1.00 37.65 120 HIS B O 1
ATOM 1755 N N . PRO B 1 126 ? -11.855 -1.519 -31.775 1.00 38.98 121 PRO B N 1
ATOM 1756 C CA . PRO B 1 126 ? -10.700 -1.053 -32.555 1.00 40.00 121 PRO B CA 1
ATOM 1757 C C . PRO B 1 126 ? -10.700 0.461 -32.800 1.00 41.28 121 PRO B C 1
ATOM 1758 O O . PRO B 1 126 ? -11.645 1.001 -33.393 1.00 41.05 121 PRO B O 1
ATOM 1762 N N . THR B 1 127 ? -9.643 1.134 -32.342 1.00 44.27 122 THR B N 1
ATOM 1763 C CA . THR B 1 127 ? -9.500 2.583 -32.527 1.00 46.02 122 THR B CA 1
ATOM 1764 C C . THR B 1 127 ? -9.535 2.949 -34.006 1.00 47.48 122 THR B C 1
ATOM 1765 O O . THR B 1 127 ? -10.018 4.022 -34.371 1.00 47.41 122 THR B O 1
ATOM 1767 N N . SER B 1 128 ? -9.030 2.042 -34.845 1.00 48.49 124 SER B N 1
ATOM 1768 C CA . SER B 1 128 ? -9.022 2.219 -36.298 1.00 49.51 124 SER B CA 1
ATOM 1769 C C . SER B 1 128 ? -10.430 2.411 -36.861 1.00 49.93 124 SER B C 1
ATOM 1770 O O . SER B 1 128 ? -10.612 3.052 -37.905 1.00 50.39 124 SER B O 1
ATOM 1772 N N . SER B 1 129 ? -11.416 1.860 -36.153 1.00 49.78 125 SER B N 1
ATOM 1773 C CA . SER B 1 129 ? -12.817 1.930 -36.554 1.00 48.79 125 SER B CA 1
ATOM 1774 C C . SER B 1 129 ? -13.506 3.233 -36.129 1.00 47.69 125 SER B C 1
ATOM 1775 O O . SER B 1 129 ? -14.627 3.510 -36.568 1.00 47.68 125 SER B O 1
ATOM 1777 N N . CYS B 1 130 ? -12.840 4.029 -35.289 1.00 44.72 126 CYS B N 1
ATOM 1778 C CA . CYS B 1 130 ? -13.416 5.289 -34.799 1.00 42.47 126 CYS B CA 1
ATOM 1779 C C . CYS B 1 130 ? -13.111 6.454 -35.746 1.00 43.24 126 CYS B C 1
ATOM 1780 O O . CYS B 1 130 ? -12.004 6.996 -35.748 1.00 43.55 126 CYS B O 1
ATOM 1783 N N . THR B 1 135 ? -19.943 16.183 -32.808 1.00 48.19 131 THR B N 1
ATOM 1784 C CA . THR B 1 135 ? -19.320 17.491 -32.923 1.00 47.88 131 THR B CA 1
ATOM 1785 C C . THR B 1 135 ? -18.206 17.731 -31.879 1.00 47.89 131 THR B C 1
ATOM 1786 O O . THR B 1 135 ? -18.037 16.941 -30.944 1.00 47.55 131 THR B O 1
ATOM 1788 N N . PRO B 1 136 ? -17.429 18.821 -32.043 1.00 48.37 132 PRO B N 1
ATOM 1789 C CA . PRO B 1 136 ? -16.649 19.309 -30.910 1.00 48.94 132 PRO B CA 1
ATOM 1790 C C . PRO B 1 136 ? -17.603 19.885 -29.859 1.00 49.98 132 PRO B C 1
ATOM 1791 O O . PRO B 1 136 ? -18.666 20.424 -30.211 1.00 50.01 132 PRO B O 1
ATOM 1795 N N . CYS B 1 137 ? -17.241 19.775 -28.584 1.00 50.60 133 CYS B N 1
ATOM 1796 C CA . CYS B 1 137 ? -18.101 20.307 -27.525 1.00 51.24 133 CYS B CA 1
ATOM 1797 C C . CYS B 1 137 ? -18.428 21.785 -27.739 1.00 55.02 133 CYS B C 1
ATOM 1798 O O . CYS B 1 137 ? -19.497 22.253 -27.339 1.00 56.06 133 CYS B O 1
ATOM 1802 N N . SER C 1 17 ? 5.647 -0.516 -7.175 1.00 32.61 1 SER C N 1
ATOM 1803 C CA . SER C 1 17 ? 4.252 -0.027 -6.954 1.00 32.08 1 SER C CA 1
ATOM 1804 C C . SER C 1 17 ? 3.377 -0.612 -8.045 1.00 31.38 1 SER C C 1
ATOM 1805 O O . SER C 1 17 ? 3.895 -1.107 -9.056 1.00 31.32 1 SER C O 1
ATOM 1808 N N . LEU C 1 18 ? 2.063 -0.549 -7.846 1.00 30.94 2 LEU C N 1
ATOM 1809 C CA . LEU C 1 18 ? 1.101 -1.021 -8.834 1.00 29.99 2 LEU C CA 1
ATOM 1810 C C . LEU C 1 18 ? 1.215 -0.213 -10.114 1.00 30.12 2 LEU C C 1
ATOM 1811 O O . LEU C 1 18 ? 1.083 -0.777 -11.205 1.00 29.33 2 LEU C O 1
ATOM 1816 N N . LEU C 1 19 ? 1.489 1.089 -9.987 1.00 30.93 3 LEU C N 1
ATOM 1817 C CA . LEU C 1 19 ? 1.749 1.903 -11.176 1.00 30.34 3 LEU C CA 1
ATOM 1818 C C . LEU C 1 19 ? 2.902 1.307 -12.004 1.00 30.79 3 LEU C C 1
ATOM 1819 O O . LEU C 1 19 ? 2.806 1.198 -13.239 1.00 30.91 3 LEU C O 1
ATOM 1822 N N . GLN C 1 20 ? 3.980 0.922 -11.322 1.00 30.80 4 GLN C N 1
ATOM 1823 C CA . GLN C 1 20 ? 5.153 0.356 -12.022 1.00 30.32 4 GLN C CA 1
ATOM 1824 C C . GLN C 1 20 ? 4.837 -0.996 -12.616 1.00 29.27 4 GLN C C 1
ATOM 1825 O O . GLN C 1 20 ? 5.218 -1.278 -13.755 1.00 29.02 4 GLN C O 1
ATOM 1831 N N . LEU C 1 21 ? 4.145 -1.839 -11.848 1.00 28.19 5 LEU C N 1
ATOM 1832 C CA . LEU C 1 21 ? 3.744 -3.143 -12.351 1.00 26.95 5 LEU C CA 1
ATOM 1833 C C . LEU C 1 21 ? 2.940 -2.968 -13.632 1.00 26.91 5 LEU C C 1
ATOM 1834 O O . LEU C 1 21 ? 3.161 -3.682 -14.616 1.00 26.86 5 LEU C O 1
ATOM 1839 N N . ARG C 1 22 ? 1.997 -2.026 -13.610 1.00 27.14 6 ARG C N 1
ATOM 1840 C CA . ARG C 1 22 ? 1.165 -1.754 -14.784 1.00 26.68 6 ARG C CA 1
ATOM 1841 C C . ARG C 1 22 ? 1.989 -1.273 -15.979 1.00 26.09 6 ARG C C 1
ATOM 1842 O O . ARG C 1 22 ? 1.743 -1.697 -17.112 1.00 25.33 6 ARG C O 1
ATOM 1850 N N . LYS C 1 23 ? 2.963 -0.405 -15.722 1.00 25.57 7 LYS C N 1
ATOM 1851 C CA . LYS C 1 23 ? 3.888 0.029 -16.771 1.00 25.67 7 LYS C CA 1
ATOM 1852 C C . LYS C 1 23 ? 4.635 -1.152 -17.389 1.00 24.38 7 LYS C C 1
ATOM 1853 O O . LYS C 1 23 ? 4.724 -1.249 -18.621 1.00 24.48 7 LYS C O 1
ATOM 1859 N N . MET C 1 24 ? 5.139 -2.061 -16.550 1.00 23.97 8 MET C N 1
ATOM 1860 C CA . MET C 1 24 ? 5.850 -3.251 -17.033 1.00 22.99 8 MET C CA 1
ATOM 1861 C C . MET C 1 24 ? 4.931 -4.124 -17.861 1.00 22.36 8 MET C C 1
ATOM 1862 O O . MET C 1 24 ? 5.312 -4.628 -18.908 1.00 21.69 8 MET C O 1
ATOM 1867 N N . ILE C 1 25 ? 3.705 -4.315 -17.377 1.00 22.22 9 ILE C N 1
ATOM 1868 C CA . ILE C 1 25 ? 2.754 -5.132 -18.115 1.00 21.04 9 ILE C CA 1
ATOM 1869 C C . ILE C 1 25 ? 2.428 -4.503 -19.474 1.00 21.25 9 ILE C C 1
ATOM 1870 O O . ILE C 1 25 ? 2.422 -5.196 -20.496 1.00 22.16 9 ILE C O 1
ATOM 1875 N N . LYS C 1 26 ? 2.155 -3.197 -19.487 1.00 21.58 10 LYS C N 1
ATOM 1876 C CA . LYS C 1 26 ? 1.793 -2.539 -20.736 1.00 22.14 10 LYS C CA 1
ATOM 1877 C C . LYS C 1 26 ? 2.939 -2.639 -21.755 1.00 22.34 10 LYS C C 1
ATOM 1878 O O . LYS C 1 26 ? 2.702 -2.876 -22.948 1.00 22.85 10 LYS C O 1
ATOM 1884 N N . LYS C 1 27 ? 4.168 -2.467 -21.281 1.00 21.36 11 LYS C N 1
ATOM 1885 C CA . LYS C 1 27 ? 5.321 -2.523 -22.193 1.00 20.25 11 LYS C CA 1
ATOM 1886 C C . LYS C 1 27 ? 5.631 -3.947 -22.618 1.00 19.64 11 LYS C C 1
ATOM 1887 O O . LYS C 1 27 ? 5.971 -4.191 -23.784 1.00 19.82 11 LYS C O 1
ATOM 1893 N N . MET C 1 28 ? 5.557 -4.898 -21.701 1.00 18.71 12 MET C N 1
ATOM 1894 C CA . MET C 1 28 ? 5.823 -6.290 -22.082 1.00 16.85 12 MET C CA 1
ATOM 1895 C C . MET C 1 28 ? 4.769 -6.857 -23.025 1.00 16.68 12 MET C C 1
ATOM 1896 O O . MET C 1 28 ? 5.098 -7.648 -23.920 1.00 15.40 12 MET C O 1
ATOM 1901 N N . THR C 1 29 ? 3.501 -6.471 -22.840 1.00 16.69 13 THR C N 1
ATOM 1902 C CA . THR C 1 29 ? 2.414 -7.158 -23.555 1.00 17.35 13 THR C CA 1
ATOM 1903 C C . THR C 1 29 ? 1.742 -6.316 -24.629 1.00 18.34 13 THR C C 1
ATOM 1904 O O . THR C 1 29 ? 0.995 -6.853 -25.453 1.00 19.09 13 THR C O 1
ATOM 1908 N N . ASN C 1 30 ? 1.974 -5.003 -24.594 1.00 18.50 14 ASN C N 1
ATOM 1909 C CA . ASN C 1 30 ? 1.267 -4.057 -25.468 1.00 18.66 14 ASN C CA 1
ATOM 1910 C C . ASN C 1 30 ? -0.269 -4.038 -25.310 1.00 21.00 14 ASN C C 1
ATOM 1911 O O . ASN C 1 30 ? -0.998 -3.512 -26.164 1.00 22.53 14 ASN C O 1
ATOM 1916 N N . LYS C 1 31 ? -0.738 -4.605 -24.204 1.00 20.65 16 LYS C N 1
ATOM 1917 C CA . LYS C 1 31 ? -2.156 -4.607 -23.840 1.00 21.40 16 LYS C CA 1
ATOM 1918 C C . LYS C 1 31 ? -2.384 -3.556 -22.757 1.00 22.92 16 LYS C C 1
ATOM 1919 O O . LYS C 1 31 ? -1.494 -3.293 -21.934 1.00 23.30 16 LYS C O 1
ATOM 1925 N N . GLU C 1 32 ? -3.583 -2.964 -22.755 1.00 24.06 17 GLU C N 1
ATOM 1926 C CA . GLU C 1 32 ? -4.006 -2.080 -21.673 1.00 25.90 17 GLU C CA 1
ATOM 1927 C C . GLU C 1 32 ? -4.052 -2.949 -20.418 1.00 24.64 17 GLU C C 1
ATOM 1928 O O . GLU C 1 32 ? -4.781 -3.950 -20.379 1.00 25.44 17 GLU C O 1
ATOM 1934 N N . PRO C 1 33 ? -3.227 -2.608 -19.420 1.00 24.61 18 PRO C N 1
ATOM 1935 C CA . PRO C 1 33 ? -2.932 -3.549 -18.344 1.00 24.86 18 PRO C CA 1
ATOM 1936 C C . PRO C 1 33 ? -4.096 -3.793 -17.378 1.00 25.10 18 PRO C C 1
ATOM 1937 O O . PRO C 1 33 ? -4.283 -4.923 -16.945 1.00 24.57 18 PRO C O 1
ATOM 1941 N N . ILE C 1 34 ? -4.849 -2.755 -17.035 1.00 25.64 19 ILE C N 1
ATOM 1942 C CA . ILE C 1 34 ? -6.014 -2.942 -16.154 1.00 26.75 19 ILE C CA 1
ATOM 1943 C C . ILE C 1 34 ? -7.132 -3.691 -16.886 1.00 26.54 19 ILE C C 1
ATOM 1944 O O . ILE C 1 34 ? -7.688 -4.656 -16.357 1.00 27.70 19 ILE C O 1
ATOM 1949 N N . LEU C 1 35 ? -7.432 -3.275 -18.116 1.00 25.78 20 LEU C N 1
ATOM 1950 C CA . LEU C 1 35 ? -8.441 -3.962 -18.909 1.00 23.39 20 LEU C CA 1
ATOM 1951 C C . LEU C 1 35 ? -8.110 -5.437 -19.066 1.00 22.02 20 LEU C C 1
ATOM 1952 O O . LEU C 1 35 ? -9.006 -6.272 -19.033 1.00 22.80 20 LEU C O 1
ATOM 1957 N N . SER C 1 36 ? -6.821 -5.755 -19.237 1.00 20.32 21 SER C N 1
ATOM 1958 C CA . SER C 1 36 ? -6.419 -7.087 -19.697 1.00 19.16 21 SER C CA 1
ATOM 1959 C C . SER C 1 36 ? -5.969 -8.061 -18.636 1.00 19.32 21 SER C C 1
ATOM 1960 O O . SER C 1 36 ? -6.088 -9.276 -18.844 1.00 20.03 21 SER C O 1
ATOM 1963 N N . TYR C 1 37 ? -5.432 -7.562 -17.521 1.00 19.25 22 TYR C N 1
ATOM 1964 C CA . TYR C 1 37 ? -4.818 -8.456 -16.530 1.00 19.02 22 TYR C CA 1
ATOM 1965 C C . TYR C 1 37 ? -5.251 -8.197 -15.087 1.00 21.02 22 TYR C C 1
ATOM 1966 O O . TYR C 1 37 ? -4.844 -8.926 -14.177 1.00 22.96 22 TYR C O 1
ATOM 1975 N N . SER C 1 38 ? -6.079 -7.182 -14.856 1.00 22.57 23 SER C N 1
ATOM 1976 C CA . SER C 1 38 ? -6.500 -6.920 -13.471 1.00 23.94 23 SER C CA 1
ATOM 1977 C C . SER C 1 38 ? -7.463 -7.997 -12.984 1.00 24.78 23 SER C C 1
ATOM 1978 O O . SER C 1 38 ? -7.560 -8.253 -11.783 1.00 26.04 23 SER C O 1
ATOM 1981 N N . LYS C 1 39 ? -8.171 -8.615 -13.922 1.00 23.71 24 LYS C N 1
ATOM 1982 C CA . LYS C 1 39 ? -9.040 -9.739 -13.645 1.00 23.51 24 LYS C CA 1
ATOM 1983 C C . LYS C 1 39 ? -8.919 -10.702 -14.807 1.00 22.18 24 LYS C C 1
ATOM 1984 O O . LYS C 1 39 ? -9.277 -10.381 -15.932 1.00 22.84 24 LYS C O 1
ATOM 1988 N N . TYR C 1 40 ? -8.389 -11.881 -14.532 1.00 20.51 25 TYR C N 1
ATOM 1989 C CA . TYR C 1 40 ? -8.237 -12.883 -15.568 1.00 19.52 25 TYR C CA 1
ATOM 1990 C C . TYR C 1 40 ? -8.212 -14.240 -14.924 1.00 19.09 25 TYR C C 1
ATOM 1991 O O . TYR C 1 40 ? -7.494 -14.452 -13.965 1.00 19.15 25 TYR C O 1
ATOM 2000 N N . GLY C 1 41 ? -8.992 -15.171 -15.464 1.00 19.22 26 GLY C N 1
ATOM 2001 C CA . GLY C 1 41 ? -8.932 -16.559 -15.008 1.00 21.26 26 GLY C CA 1
ATOM 2002 C C . GLY C 1 41 ? -9.382 -16.690 -13.561 1.00 22.31 26 GLY C C 1
ATOM 2003 O O . GLY C 1 41 ? -10.344 -16.049 -13.157 1.00 22.95 26 GLY C O 1
ATOM 2004 N N . CYS C 1 42 ? -8.674 -17.505 -12.792 1.00 23.75 27 CYS C N 1
ATOM 2005 C CA . CYS C 1 42 ? -9.035 -17.766 -11.408 1.00 24.80 27 CYS C CA 1
ATOM 2006 C C . CYS C 1 42 ? -7.999 -17.198 -10.448 1.00 25.15 27 CYS C C 1
ATOM 2007 O O . CYS C 1 42 ? -8.148 -17.336 -9.239 1.00 26.49 27 CYS C O 1
ATOM 2010 N N . ASN C 1 43 ? -6.957 -16.547 -10.982 1.00 24.85 28 ASN C N 1
ATOM 2011 C CA . ASN C 1 43 ? -5.854 -16.090 -10.120 1.00 24.86 28 ASN C CA 1
ATOM 2012 C C . ASN C 1 43 ? -5.423 -14.643 -10.292 1.00 25.24 28 ASN C C 1
ATOM 2013 O O . ASN C 1 43 ? -4.771 -14.092 -9.411 1.00 26.79 28 ASN C O 1
ATOM 2018 N N . CYS C 1 44 ? -5.736 -14.044 -11.433 1.00 25.71 29 CYS C N 1
ATOM 2019 C CA . CYS C 1 44 ? -5.419 -12.642 -11.656 1.00 28.24 29 CYS C CA 1
ATOM 2020 C C . CYS C 1 44 ? -6.568 -11.828 -11.060 1.00 33.26 29 CYS C C 1
ATOM 2021 O O . CYS C 1 44 ? -7.678 -11.849 -11.579 1.00 31.40 29 CYS C O 1
ATOM 2024 N N . GLY C 1 45 ? -6.300 -11.175 -9.929 1.00 40.80 30 GLY C N 1
ATOM 2025 C CA . GLY C 1 45 ? -7.300 -10.368 -9.205 1.00 49.34 30 GLY C CA 1
ATOM 2026 C C . GLY C 1 45 ? -8.490 -11.117 -8.618 1.00 57.70 30 GLY C C 1
ATOM 2027 O O . GLY C 1 45 ? -9.602 -10.585 -8.576 1.00 57.16 30 GLY C O 1
ATOM 2028 N N . MET C 1 46 ? -8.265 -12.348 -8.163 1.00 64.48 31 MET C N 1
ATOM 2029 C CA . MET C 1 46 ? -9.343 -13.171 -7.605 1.00 71.60 31 MET C CA 1
ATOM 2030 C C . MET C 1 46 ? -9.028 -13.630 -6.180 1.00 73.44 31 MET C C 1
ATOM 2031 O O . MET C 1 46 ? -7.943 -14.143 -5.905 1.00 73.80 31 MET C O 1
ATOM 2034 N N . GLY C 1 50 ? -7.169 -20.138 -7.055 1.00 36.99 35 GLY C N 1
ATOM 2035 C CA . GLY C 1 50 ? -7.833 -21.310 -7.629 1.00 35.97 35 GLY C CA 1
ATOM 2036 C C . GLY C 1 50 ? -6.981 -21.968 -8.701 1.00 35.08 35 GLY C C 1
ATOM 2037 O O . GLY C 1 50 ? -5.925 -21.457 -9.052 1.00 34.88 35 GLY C O 1
ATOM 2038 N N . LYS C 1 51 ? -7.430 -23.110 -9.215 1.00 34.03 36 LYS C N 1
ATOM 2039 C CA . LYS C 1 51 ? -6.653 -23.850 -10.203 1.00 32.93 36 LYS C CA 1
ATOM 2040 C C . LYS C 1 51 ? -6.515 -22.981 -11.454 1.00 30.98 36 LYS C C 1
ATOM 2041 O O . LYS C 1 51 ? -7.519 -22.554 -12.014 1.00 31.60 36 LYS C O 1
ATOM 2047 N N . PRO C 1 52 ? -5.269 -22.682 -11.872 1.00 29.25 37 PRO C N 1
ATOM 2048 C CA . PRO C 1 52 ? -5.089 -21.826 -13.063 1.00 28.16 37 PRO C CA 1
ATOM 2049 C C . PRO C 1 52 ? -5.737 -22.423 -14.308 1.00 27.28 37 PRO C C 1
ATOM 2050 O O . PRO C 1 52 ? -5.647 -23.639 -14.532 1.00 27.25 37 PRO C O 1
ATOM 2054 N N . VAL C 1 53 ? -6.400 -21.572 -15.088 1.00 25.42 38 VAL C N 1
ATOM 2055 C CA . VAL C 1 53 ? -7.166 -22.011 -16.248 1.00 25.84 38 VAL C CA 1
ATOM 2056 C C . VAL C 1 53 ? -6.314 -22.128 -17.500 1.00 24.12 38 VAL C C 1
ATOM 2057 O O . VAL C 1 53 ? -6.703 -22.798 -18.466 1.00 25.42 38 VAL C O 1
ATOM 2061 N N . ASP C 1 54 ? -5.158 -21.470 -17.473 1.00 21.99 39 ASP C N 1
ATOM 2062 C CA . ASP C 1 54 ? -4.224 -21.474 -18.599 1.00 20.43 39 ASP C CA 1
ATOM 2063 C C . ASP C 1 54 ? -2.884 -20.882 -18.166 1.00 19.66 39 ASP C C 1
ATOM 2064 O O . ASP C 1 54 ? -2.686 -20.589 -16.982 1.00 19.54 39 ASP C O 1
ATOM 2069 N N . ALA C 1 55 ? -1.959 -20.737 -19.108 1.00 18.76 40 ALA C N 1
ATOM 2070 C CA . ALA C 1 55 ? -0.605 -20.285 -18.806 1.00 18.34 40 ALA C CA 1
ATOM 2071 C C . ALA C 1 55 ? -0.573 -18.876 -18.204 1.00 17.12 40 ALA C C 1
ATOM 2072 O O . ALA C 1 55 ? 0.154 -18.621 -17.243 1.00 17.35 40 ALA C O 1
ATOM 2074 N N . THR C 1 56 ? -1.345 -17.962 -18.778 1.00 16.71 41 THR C N 1
ATOM 2075 C CA . THR C 1 56 ? -1.432 -16.600 -18.264 1.00 16.24 41 THR C CA 1
ATOM 2076 C C . THR C 1 56 ? -1.920 -16.587 -16.816 1.00 17.32 41 THR C C 1
ATOM 2077 O O . THR C 1 56 ? -1.365 -15.875 -15.966 1.00 17.47 41 THR C O 1
ATOM 2081 N N . ASP C 1 57 ? -2.932 -17.401 -16.532 1.00 18.00 42 ASP C N 1
ATOM 2082 C CA . ASP C 1 57 ? -3.454 -17.511 -15.166 1.00 18.51 42 ASP C CA 1
ATOM 2083 C C . ASP C 1 57 ? -2.371 -18.049 -14.230 1.00 19.10 42 ASP C C 1
ATOM 2084 O O . ASP C 1 57 ? -2.268 -17.638 -13.077 1.00 20.18 42 ASP C O 1
ATOM 2089 N N . THR C 1 58 ? -1.561 -18.976 -14.728 1.00 18.85 43 THR C N 1
ATOM 2090 C CA . THR C 1 58 ? -0.475 -19.533 -13.933 1.00 19.41 43 THR C CA 1
ATOM 2091 C C . THR C 1 58 ? 0.569 -18.455 -13.590 1.00 19.45 43 THR C C 1
ATOM 2092 O O . THR C 1 58 ? 1.109 -18.428 -12.483 1.00 19.56 43 THR C O 1
ATOM 2096 N N . CYS C 1 59 ? 0.847 -17.565 -14.541 1.00 18.69 44 CYS C N 1
ATOM 2097 C CA . CYS C 1 59 ? 1.720 -16.411 -14.277 1.00 18.39 44 CYS C CA 1
ATOM 2098 C C . CYS C 1 59 ? 1.243 -15.668 -13.049 1.00 19.52 44 CYS C C 1
ATOM 2099 O O . CYS C 1 59 ? 2.045 -15.284 -12.175 1.00 20.46 44 CYS C O 1
ATOM 2102 N N . CYS C 1 60 ? -0.069 -15.484 -12.969 1.00 19.56 45 CYS C N 1
ATOM 2103 C CA . CYS C 1 60 ? -0.667 -14.782 -11.834 1.00 21.05 45 CYS C CA 1
ATOM 2104 C C . CYS C 1 60 ? -0.553 -15.570 -10.543 1.00 22.07 45 CYS C C 1
ATOM 2105 O O . CYS C 1 60 ? -0.230 -15.014 -9.485 1.00 23.12 45 CYS C O 1
ATOM 2108 N N . SER C 1 61 ? -0.797 -16.869 -10.629 1.00 22.01 46 SER C N 1
ATOM 2109 C CA . SER C 1 61 ? -0.688 -17.720 -9.464 1.00 22.46 46 SER C CA 1
ATOM 2110 C C . SER C 1 61 ? 0.718 -17.593 -8.894 1.00 21.93 46 SER C C 1
ATOM 2111 O O . SER C 1 61 ? 0.884 -17.443 -7.689 1.00 23.14 46 SER C O 1
ATOM 2114 N N . ILE C 1 62 ? 1.718 -17.600 -9.779 1.00 21.32 47 ILE C N 1
ATOM 2115 C CA . ILE C 1 62 ? 3.101 -17.466 -9.348 1.00 21.29 47 ILE C CA 1
ATOM 2116 C C . ILE C 1 62 ? 3.345 -16.097 -8.728 1.00 22.44 47 ILE C C 1
ATOM 2117 O O . ILE C 1 62 ? 3.980 -15.999 -7.668 1.00 23.98 47 ILE C O 1
ATOM 2122 N N . HIS C 1 63 ? 2.843 -15.054 -9.387 1.00 22.48 48 HIS C N 1
ATOM 2123 C CA . HIS C 1 63 ? 2.940 -13.690 -8.863 1.00 22.71 48 HIS C CA 1
ATOM 2124 C C . HIS C 1 63 ? 2.306 -13.522 -7.477 1.00 24.87 48 HIS C C 1
ATOM 2125 O O . HIS C 1 63 ? 2.875 -12.834 -6.626 1.00 24.65 48 HIS C O 1
ATOM 2132 N N . ASN C 1 64 ? 1.145 -14.151 -7.249 1.00 26.33 49 ASN C N 1
ATOM 2133 C CA . ASN C 1 64 ? 0.492 -14.116 -5.936 1.00 28.10 49 ASN C CA 1
ATOM 2134 C C . ASN C 1 64 ? 1.394 -14.748 -4.884 1.00 30.61 49 ASN C C 1
ATOM 2135 O O . ASN C 1 64 ? 1.520 -14.238 -3.765 1.00 30.98 49 ASN C O 1
ATOM 2140 N N . CYS C 1 65 ? 2.018 -15.869 -5.254 1.00 31.26 50 CYS C N 1
ATOM 2141 C CA . CYS C 1 65 ? 2.972 -16.550 -4.384 1.00 33.57 50 CYS C CA 1
ATOM 2142 C C . CYS C 1 65 ? 4.151 -15.653 -4.054 1.00 32.78 50 CYS C C 1
ATOM 2143 O O . CYS C 1 65 ? 4.567 -15.535 -2.885 1.00 32.91 50 CYS C O 1
ATOM 2146 N N . CYS C 1 66 ? 4.693 -15.032 -5.097 1.00 31.68 51 CYS C N 1
ATOM 2147 C CA . CYS C 1 66 ? 5.817 -14.122 -4.976 1.00 31.60 51 CYS C CA 1
ATOM 2148 C C . CYS C 1 66 ? 5.498 -12.979 -4.012 1.00 32.87 51 CYS C C 1
ATOM 2149 O O . CYS C 1 66 ? 6.256 -12.715 -3.072 1.00 32.71 51 CYS C O 1
ATOM 2152 N N . TYR C 1 67 ? 4.368 -12.310 -4.230 1.00 33.03 52 TYR C N 1
ATOM 2153 C CA . TYR C 1 67 ? 3.926 -11.236 -3.327 1.00 33.65 52 TYR C CA 1
ATOM 2154 C C . TYR C 1 67 ? 3.722 -11.728 -1.900 1.00 35.63 52 TYR C C 1
ATOM 2155 O O . TYR C 1 67 ? 3.932 -10.975 -0.932 1.00 35.64 52 TYR C O 1
ATOM 2164 N N . GLY C 1 68 ? 3.310 -12.988 -1.766 1.00 36.67 53 GLY C N 1
ATOM 2165 C CA . GLY C 1 68 ? 3.122 -13.589 -0.443 1.00 38.30 53 GLY C CA 1
ATOM 2166 C C . GLY C 1 68 ? 4.412 -13.642 0.355 1.00 40.56 53 GLY C C 1
ATOM 2167 O O . GLY C 1 68 ? 4.399 -13.520 1.586 1.00 40.94 53 GLY C O 1
ATOM 2168 N N . LYS C 1 69 ? 5.530 -13.816 -0.347 1.00 41.22 54 LYS C N 1
ATOM 2169 C CA . LYS C 1 69 ? 6.844 -13.947 0.286 1.00 43.27 54 LYS C CA 1
ATOM 2170 C C . LYS C 1 69 ? 7.584 -12.606 0.441 1.00 44.12 54 LYS C C 1
ATOM 2171 O O . LYS C 1 69 ? 8.752 -12.580 0.846 1.00 44.87 54 LYS C O 1
ATOM 2173 N N . VAL C 1 70 ? 6.897 -11.503 0.131 1.00 44.70 55 VAL C N 1
ATOM 2174 C CA . VAL C 1 70 ? 7.450 -10.155 0.298 1.00 45.44 55 VAL C CA 1
ATOM 2175 C C . VAL C 1 70 ? 7.431 -9.738 1.769 1.00 45.49 55 VAL C C 1
ATOM 2176 O O . VAL C 1 70 ? 8.200 -8.873 2.189 1.00 45.41 55 VAL C O 1
ATOM 2178 N N . CYS C 1 73 ? 7.791 -3.964 2.158 1.00 40.08 61 CYS C N 1
ATOM 2179 C CA . CYS C 1 73 ? 7.336 -2.926 1.245 1.00 39.75 61 CYS C CA 1
ATOM 2180 C C . CYS C 1 73 ? 5.845 -3.044 0.903 1.00 38.36 61 CYS C C 1
ATOM 2181 O O . CYS C 1 73 ? 5.290 -4.141 0.867 1.00 38.65 61 CYS C O 1
ATOM 2184 N N . SER C 1 74 ? 5.205 -1.911 0.632 1.00 36.67 67 SER C N 1
ATOM 2185 C CA . SER C 1 74 ? 3.851 -1.920 0.076 1.00 34.54 67 SER C CA 1
ATOM 2186 C C . SER C 1 74 ? 3.907 -2.306 -1.400 1.00 33.47 67 SER C C 1
ATOM 2187 O O . SER C 1 74 ? 4.501 -1.590 -2.218 1.00 33.42 67 SER C O 1
ATOM 2190 N N . THR C 1 75 ? 3.297 -3.438 -1.740 1.00 31.91 68 THR C N 1
ATOM 2191 C CA . THR C 1 75 ? 3.310 -3.891 -3.135 1.00 30.13 68 THR C CA 1
ATOM 2192 C C . THR C 1 75 ? 2.471 -2.958 -3.997 1.00 30.44 68 THR C C 1
ATOM 2193 O O . THR C 1 75 ? 2.692 -2.855 -5.200 1.00 29.85 68 THR C O 1
ATOM 2197 N N . LYS C 1 76 ? 1.530 -2.248 -3.377 1.00 30.80 69 LYS C N 1
ATOM 2198 C CA . LYS C 1 76 ? 0.661 -1.353 -4.136 1.00 31.85 69 LYS C CA 1
ATOM 2199 C C . LYS C 1 76 ? 1.273 0.026 -4.371 1.00 32.22 69 LYS C C 1
ATOM 2200 O O . LYS C 1 76 ? 1.124 0.592 -5.471 1.00 31.41 69 LYS C O 1
ATOM 2206 N N . TRP C 1 77 ? 1.954 0.555 -3.357 1.00 34.37 70 TRP C N 1
ATOM 2207 C CA . TRP C 1 77 ? 2.389 1.963 -3.352 1.00 35.94 70 TRP C CA 1
ATOM 2208 C C . TRP C 1 77 ? 3.906 2.214 -3.226 1.00 37.09 70 TRP C C 1
ATOM 2209 O O . TRP C 1 77 ? 4.374 3.316 -3.522 1.00 37.22 70 TRP C O 1
ATOM 2220 N N . ASP C 1 78 ? 4.678 1.228 -2.773 1.00 37.44 71 ASP C N 1
ATOM 2221 C CA . ASP C 1 78 ? 6.126 1.448 -2.651 1.00 38.46 71 ASP C CA 1
ATOM 2222 C C . ASP C 1 78 ? 6.838 1.361 -4.000 1.00 39.24 71 ASP C C 1
ATOM 2223 O O . ASP C 1 78 ? 6.728 0.363 -4.710 1.00 39.06 71 ASP C O 1
ATOM 2228 N N . SER C 1 79 ? 7.557 2.423 -4.349 1.00 39.75 72 SER C N 1
ATOM 2229 C CA . SER C 1 79 ? 8.312 2.443 -5.603 1.00 40.66 72 SER C CA 1
ATOM 2230 C C . SER C 1 79 ? 9.639 1.715 -5.446 1.00 40.18 72 SER C C 1
ATOM 2231 O O . SER C 1 79 ? 10.300 1.835 -4.407 1.00 41.27 72 SER C O 1
ATOM 2234 N N . TYR C 1 80 ? 10.013 0.943 -6.469 1.00 39.34 73 TYR C N 1
ATOM 2235 C CA . TYR C 1 80 ? 11.351 0.364 -6.540 1.00 38.53 73 TYR C CA 1
ATOM 2236 C C . TYR C 1 80 ? 12.096 0.997 -7.713 1.00 39.16 73 TYR C C 1
ATOM 2237 O O . TYR C 1 80 ? 11.565 1.904 -8.370 1.00 39.98 73 TYR C O 1
ATOM 2246 N N . SER C 1 81 ? 13.323 0.546 -7.969 1.00 38.64 74 SER C N 1
ATOM 2247 C CA . SER C 1 81 ? 14.078 1.049 -9.110 1.00 38.53 74 SER C CA 1
ATOM 2248 C C . SER C 1 81 ? 14.367 -0.056 -10.109 1.00 36.93 74 SER C C 1
ATOM 2249 O O . SER C 1 81 ? 14.858 -1.129 -9.755 1.00 36.48 74 SER C O 1
ATOM 2252 N N . TYR C 1 82 ? 14.053 0.218 -11.366 1.00 35.27 75 TYR C N 1
ATOM 2253 C CA . TYR C 1 82 ? 14.345 -0.717 -12.439 1.00 34.02 75 TYR C CA 1
ATOM 2254 C C . TYR C 1 82 ? 14.614 0.005 -13.735 1.00 33.83 75 TYR C C 1
ATOM 2255 O O . TYR C 1 82 ? 14.296 1.176 -13.886 1.00 32.82 75 TYR C O 1
ATOM 2264 N N . SER C 1 83 ? 15.182 -0.729 -14.682 1.00 33.32 76 SER C N 1
ATOM 2265 C CA . SER C 1 83 ? 15.409 -0.202 -16.011 1.00 33.45 76 SER C CA 1
ATOM 2266 C C . SER C 1 83 ? 15.269 -1.334 -17.006 1.00 32.50 76 SER C C 1
ATOM 2267 O O . SER C 1 83 ? 15.046 -2.492 -16.629 1.00 32.16 76 SER C O 1
ATOM 2270 N N . TRP C 1 84 ? 15.381 -0.989 -18.280 1.00 30.95 77 TRP C N 1
ATOM 2271 C CA . TRP C 1 84 ? 15.320 -1.978 -19.347 1.00 29.54 77 TRP C CA 1
ATOM 2272 C C . TRP C 1 84 ? 16.709 -2.185 -19.916 1.00 29.71 77 TRP C C 1
ATOM 2273 O O . TRP C 1 84 ? 17.461 -1.216 -20.108 1.00 30.78 77 TRP C O 1
ATOM 2284 N N . GLU C 1 85 ? 17.070 -3.445 -20.130 1.00 28.97 78 GLU C N 1
ATOM 2285 C CA . GLU C 1 85 ? 18.332 -3.766 -20.802 1.00 29.87 78 GLU C CA 1
ATOM 2286 C C . GLU C 1 85 ? 18.056 -4.793 -21.884 1.00 27.92 78 GLU C C 1
ATOM 2287 O O . GLU C 1 85 ? 17.753 -5.952 -21.589 1.00 27.47 78 GLU C O 1
ATOM 2293 N N . ASN C 1 86 ? 18.185 -4.361 -23.142 1.00 26.93 79 ASN C N 1
ATOM 2294 C CA . ASN C 1 86 ? 18.087 -5.237 -24.311 1.00 24.79 79 ASN C CA 1
ATOM 2295 C C . ASN C 1 86 ? 16.878 -6.163 -24.250 1.00 24.82 79 ASN C C 1
ATOM 2296 O O . ASN C 1 86 ? 16.994 -7.371 -24.457 1.00 24.58 79 ASN C O 1
ATOM 2301 N N . GLY C 1 87 ? 15.72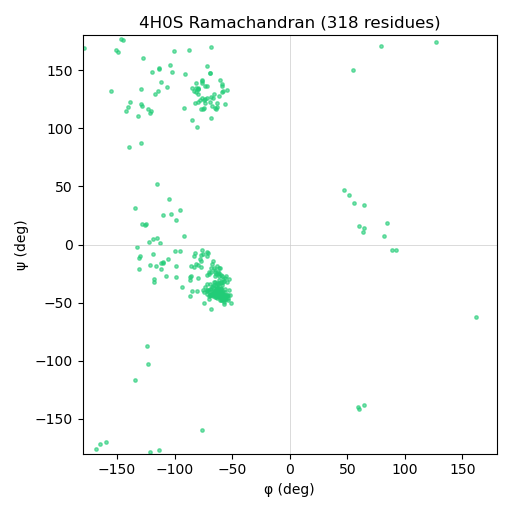3 -5.588 -23.922 1.00 24.52 80 GLY C N 1
ATOM 2302 C CA . GLY C 1 87 ? 14.467 -6.327 -23.938 1.00 24.34 80 GLY C CA 1
ATOM 2303 C C . GLY C 1 87 ? 14.076 -6.968 -22.621 1.00 24.17 80 GLY C C 1
ATOM 2304 O O . GLY C 1 87 ? 12.998 -7.549 -22.510 1.00 23.62 80 GLY C O 1
ATOM 2305 N N . ASP C 1 88 ? 14.943 -6.885 -21.619 1.00 24.90 81 ASP C N 1
ATOM 2306 C CA . ASP C 1 88 ? 14.569 -7.397 -20.309 1.00 26.52 81 ASP C CA 1
ATOM 2307 C C . ASP C 1 88 ? 14.454 -6.297 -19.286 1.00 25.90 81 ASP C C 1
ATOM 2308 O O . ASP C 1 88 ? 15.125 -5.261 -19.379 1.00 26.23 81 ASP C O 1
ATOM 2313 N N . ILE C 1 89 ? 13.595 -6.537 -18.298 1.00 25.96 82 ILE C N 1
ATOM 2314 C CA . ILE C 1 89 ? 13.512 -5.681 -17.149 1.00 26.13 82 ILE C CA 1
ATOM 2315 C C . ILE C 1 89 ? 14.600 -6.105 -16.174 1.00 27.46 82 ILE C C 1
ATOM 2316 O O . ILE C 1 89 ? 14.793 -7.294 -15.912 1.00 27.31 82 ILE C O 1
ATOM 2321 N N . VAL C 1 90 ? 15.340 -5.129 -15.677 1.00 29.09 83 VAL C N 1
ATOM 2322 C CA . VAL C 1 90 ? 16.395 -5.395 -14.724 1.00 30.66 83 VAL C CA 1
ATOM 2323 C C . VAL C 1 90 ? 16.145 -4.596 -13.447 1.00 32.28 83 VAL C C 1
ATOM 2324 O O . VAL C 1 90 ? 16.131 -3.360 -13.453 1.00 32.58 83 VAL C O 1
ATOM 2328 N N . CYS C 1 91 ? 15.940 -5.318 -12.355 1.00 33.12 84 CYS C N 1
ATOM 2329 C CA . CYS C 1 91 ? 15.716 -4.697 -11.062 1.00 34.24 84 CYS C CA 1
ATOM 2330 C C . CYS C 1 91 ? 17.030 -4.273 -10.405 1.00 36.32 84 CYS C C 1
ATOM 2331 O O . CYS C 1 91 ? 18.009 -5.023 -10.405 1.00 36.52 84 CYS C O 1
ATOM 2334 N N . ASP C 1 92 ? 17.048 -3.062 -9.861 1.00 38.72 85 ASP C N 1
ATOM 2335 C CA . ASP C 1 92 ? 18.210 -2.583 -9.125 1.00 42.11 85 ASP C CA 1
ATOM 2336 C C . ASP C 1 92 ? 18.345 -3.387 -7.829 1.00 44.08 85 ASP C C 1
ATOM 2337 O O . ASP C 1 92 ? 17.542 -3.240 -6.898 1.00 44.31 85 ASP C O 1
ATOM 2342 N N . GLU C 1 93 ? 19.367 -4.240 -7.791 1.00 45.50 86 GLU C N 1
ATOM 2343 C CA . GLU C 1 93 ? 19.599 -5.152 -6.672 1.00 46.77 86 GLU C CA 1
ATOM 2344 C C . GLU C 1 93 ? 19.812 -4.442 -5.337 1.00 46.84 86 GLU C C 1
ATOM 2345 O O . GLU C 1 93 ? 19.535 -5.021 -4.288 1.00 47.62 86 GLU C O 1
ATOM 2347 N N . LYS C 1 94 ? 20.293 -3.198 -5.375 1.00 46.79 88 LYS C N 1
ATOM 2348 C CA . LYS C 1 94 ? 20.611 -2.451 -4.146 1.00 46.87 88 LYS C CA 1
ATOM 2349 C C . LYS C 1 94 ? 19.389 -1.874 -3.428 1.00 46.56 88 LYS C C 1
ATOM 2350 O O . LYS C 1 94 ? 19.496 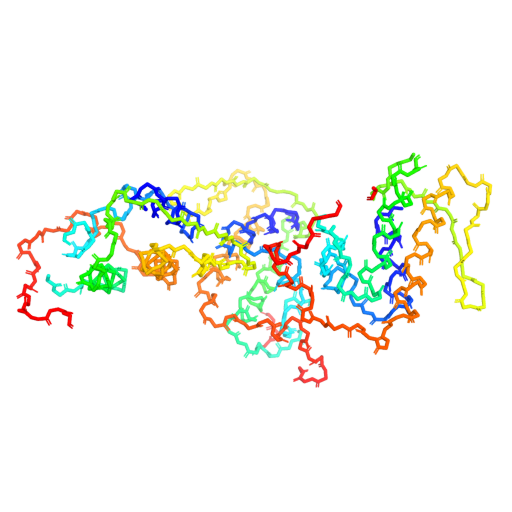-1.441 -2.276 1.00 46.50 88 LYS C O 1
ATOM 2352 N N . HIS C 1 95 ? 18.236 -1.881 -4.093 1.00 45.74 89 HIS C N 1
ATOM 2353 C CA . HIS C 1 95 ? 17.009 -1.285 -3.562 1.00 45.93 89 HIS C CA 1
ATOM 2354 C C . HIS C 1 95 ? 16.345 -2.157 -2.483 1.00 45.74 89 HIS C C 1
ATOM 2355 O O . HIS C 1 95 ? 16.343 -3.389 -2.592 1.00 45.76 89 HIS C O 1
ATOM 2362 N N . PRO C 1 96 ? 15.791 -1.523 -1.428 1.00 45.15 90 PRO C N 1
ATOM 2363 C CA . PRO C 1 96 ? 15.122 -2.307 -0.378 1.00 44.01 90 PRO C CA 1
ATOM 2364 C C . PRO C 1 96 ? 13.845 -3.037 -0.823 1.00 43.05 90 PRO C C 1
ATOM 2365 O O . PRO C 1 96 ? 13.446 -3.997 -0.168 1.00 43.08 90 PRO C O 1
ATOM 2369 N N . CYS C 1 97 ? 13.225 -2.607 -1.924 1.00 41.66 91 CYS C N 1
ATOM 2370 C CA . CYS C 1 97 ? 12.003 -3.241 -2.417 1.00 40.68 91 CYS C CA 1
ATOM 2371 C C . CYS C 1 97 ? 12.272 -4.000 -3.709 1.00 40.28 91 CYS C C 1
ATOM 2372 O O . CYS C 1 97 ? 11.364 -4.205 -4.514 1.00 40.10 91 CYS C O 1
ATOM 2375 N N . LYS C 1 98 ? 13.519 -4.425 -3.894 1.00 40.89 92 LYS C N 1
ATOM 2376 C CA . LYS C 1 98 ? 13.902 -5.176 -5.091 1.00 40.41 92 LYS C CA 1
ATOM 2377 C C . LYS C 1 98 ? 13.116 -6.480 -5.236 1.00 39.98 92 LYS C C 1
ATOM 2378 O O . LYS C 1 98 ? 12.822 -6.889 -6.348 1.00 40.18 92 LYS C O 1
ATOM 2384 N N . ASP C 1 99 ? 12.762 -7.119 -4.119 1.00 38.99 94 ASP C N 1
ATOM 2385 C CA . ASP C 1 99 ? 12.039 -8.395 -4.173 1.00 37.26 94 ASP C CA 1
ATOM 2386 C C . ASP C 1 99 ? 10.659 -8.249 -4.816 1.00 35.82 94 ASP C C 1
ATOM 2387 O O . ASP C 1 99 ? 10.226 -9.128 -5.578 1.00 35.52 94 ASP C O 1
ATOM 2389 N N . VAL C 1 100 ? 9.985 -7.136 -4.515 1.00 34.43 95 VAL C N 1
ATOM 2390 C CA . VAL C 1 100 ? 8.726 -6.775 -5.167 1.00 32.45 95 VAL C CA 1
ATOM 2391 C C . VAL C 1 100 ? 8.997 -6.574 -6.666 1.00 31.53 95 VAL C C 1
ATOM 2392 O O . VAL C 1 100 ? 8.231 -7.051 -7.514 1.00 31.52 95 VAL C O 1
ATOM 2396 N N . CYS C 1 101 ? 10.089 -5.881 -6.980 1.00 31.20 96 CYS C N 1
ATOM 2397 C CA . CYS C 1 101 ? 10.479 -5.647 -8.371 1.00 30.88 96 CYS C CA 1
ATOM 2398 C C . CYS C 1 101 ? 10.661 -6.965 -9.124 1.00 29.94 96 CYS C C 1
ATOM 2399 O O . CYS C 1 101 ? 10.147 -7.128 -10.241 1.00 29.61 96 CYS C O 1
ATOM 2402 N N . GLU C 1 102 ? 11.373 -7.908 -8.506 1.00 30.17 97 GLU C N 1
ATOM 2403 C CA . GLU C 1 102 ? 11.566 -9.221 -9.114 1.00 29.58 97 GLU C CA 1
ATOM 2404 C C . GLU C 1 102 ? 10.236 -9.933 -9.395 1.00 28.73 97 GLU C C 1
ATOM 2405 O O . GLU C 1 102 ? 10.081 -10.547 -10.445 1.00 28.53 97 GLU C O 1
ATOM 2411 N N . CYS C 1 103 ? 9.283 -9.854 -8.461 1.00 27.92 98 CYS C N 1
ATOM 2412 C CA . CYS C 1 103 ? 7.950 -10.422 -8.672 1.00 26.96 98 CYS C CA 1
ATOM 2413 C C . CYS C 1 103 ? 7.273 -9.807 -9.890 1.00 25.30 98 CYS C C 1
ATOM 2414 O O . CYS C 1 103 ? 6.689 -10.512 -10.719 1.00 24.55 98 CYS C O 1
ATOM 2417 N N . ASP C 1 104 ? 7.326 -8.479 -9.973 1.00 25.84 99 ASP C N 1
ATOM 2418 C CA . ASP C 1 104 ? 6.639 -7.763 -11.054 1.00 24.83 99 ASP C CA 1
ATOM 2419 C C . ASP C 1 104 ? 7.296 -8.005 -12.407 1.00 23.47 99 ASP C C 1
ATOM 2420 O O . ASP C 1 104 ? 6.600 -8.229 -13.406 1.00 22.42 99 ASP C O 1
ATOM 2425 N N . LYS C 1 105 ? 8.628 -7.957 -12.440 1.00 23.82 100 LYS C N 1
ATOM 2426 C CA . LYS C 1 105 ? 9.397 -8.358 -13.623 1.00 23.14 100 LYS C CA 1
ATOM 2427 C C . LYS C 1 105 ? 8.981 -9.730 -14.122 1.00 21.83 100 LYS C C 1
ATOM 2428 O O . LYS C 1 105 ? 8.718 -9.910 -15.320 1.00 22.13 100 LYS C O 1
ATOM 2434 N N . ALA C 1 106 ? 8.931 -10.698 -13.214 1.00 21.02 101 ALA C N 1
ATOM 2435 C CA . ALA C 1 106 ? 8.610 -12.067 -13.567 1.00 19.69 101 ALA C CA 1
ATOM 2436 C C . ALA C 1 106 ? 7.216 -12.187 -14.156 1.00 19.04 101 ALA C C 1
ATOM 2437 O O . ALA C 1 106 ? 7.023 -12.867 -15.163 1.00 19.17 101 ALA C O 1
ATOM 2439 N N . VAL C 1 107 ? 6.230 -11.526 -13.549 1.00 18.52 102 VAL C N 1
ATOM 2440 C CA . VAL C 1 107 ? 4.872 -11.677 -14.076 1.00 17.84 102 VAL C CA 1
ATOM 2441 C C . VAL C 1 107 ? 4.680 -10.965 -15.425 1.00 17.04 102 VAL C C 1
ATOM 2442 O O . VAL C 1 107 ? 4.034 -11.501 -16.318 1.00 16.71 102 VAL C O 1
ATOM 2446 N N . ALA C 1 108 ? 5.251 -9.770 -15.573 1.00 16.51 103 ALA C N 1
ATOM 2447 C CA . ALA C 1 108 ? 5.137 -9.053 -16.849 1.00 16.27 103 ALA C CA 1
ATOM 2448 C C . ALA C 1 108 ? 5.796 -9.847 -17.972 1.00 16.73 103 ALA C C 1
ATOM 2449 O O . ALA C 1 108 ? 5.228 -9.992 -19.052 1.00 16.14 103 ALA C O 1
ATOM 2451 N N . THR C 1 109 ? 6.970 -10.406 -17.685 1.00 17.24 104 THR C N 1
ATOM 2452 C CA . THR C 1 109 ? 7.679 -11.241 -18.658 1.00 17.09 104 THR C CA 1
ATOM 2453 C C . THR C 1 109 ? 6.890 -12.524 -18.947 1.00 15.98 104 THR C C 1
ATOM 2454 O O . THR C 1 109 ? 6.775 -12.948 -20.117 1.00 16.27 104 THR C O 1
ATOM 2458 N N . CYS C 1 110 ? 6.351 -13.139 -17.894 1.00 16.05 105 CYS C N 1
ATOM 2459 C CA . CYS C 1 110 ? 5.523 -14.338 -18.046 1.00 16.18 105 CYS C CA 1
ATOM 2460 C C . CYS C 1 110 ? 4.301 -14.059 -18.946 1.00 15.05 105 CYS C C 1
ATOM 2461 O O . CYS C 1 110 ? 3.963 -14.874 -19.830 1.00 15.52 105 CYS C O 1
ATOM 2464 N N . PHE C 1 111 ? 3.634 -12.925 -18.735 1.00 15.40 106 PHE C N 1
ATOM 2465 C CA . PHE C 1 111 ? 2.519 -12.555 -19.603 1.00 15.11 106 PHE C CA 1
ATOM 2466 C C . PHE C 1 111 ? 2.954 -12.483 -21.069 1.00 15.01 106 PHE C C 1
ATOM 2467 O O . PHE C 1 111 ? 2.283 -13.038 -21.958 1.00 15.18 106 PHE C O 1
ATOM 2475 N N . ARG C 1 112 ? 4.074 -11.807 -21.320 1.00 15.36 107 ARG C N 1
ATOM 2476 C CA . ARG C 1 112 ? 4.571 -11.649 -22.689 1.00 15.11 107 ARG C CA 1
ATOM 2477 C C . ARG C 1 112 ? 4.780 -13.027 -23.314 1.00 15.49 107 ARG C C 1
ATOM 2478 O O . ARG C 1 112 ? 4.366 -13.279 -24.452 1.00 16.35 107 ARG C O 1
ATOM 2486 N N . ASP C 1 113 ? 5.409 -13.918 -22.550 1.00 15.27 108 ASP C N 1
ATOM 2487 C CA . ASP C 1 113 ? 5.751 -15.249 -23.043 1.00 16.74 108 ASP C CA 1
ATOM 2488 C C . ASP C 1 113 ? 4.540 -16.161 -23.218 1.00 16.43 108 ASP C C 1
ATOM 2489 O O . ASP C 1 113 ? 4.676 -17.275 -23.727 1.00 18.07 108 ASP C O 1
ATOM 2494 N N . ASN C 1 114 ? 3.365 -15.711 -22.772 1.00 15.96 109 ASN C N 1
ATOM 2495 C CA . ASN C 1 114 ? 2.161 -16.526 -22.901 1.00 15.67 109 ASN C CA 1
ATOM 2496 C C . ASN C 1 114 ? 1.027 -15.822 -23.635 1.00 16.81 109 ASN C C 1
ATOM 2497 O O . ASN C 1 114 ? -0.138 -16.264 -23.588 1.00 16.14 109 ASN C O 1
ATOM 2502 N N . LEU C 1 115 ? 1.376 -14.758 -24.358 1.00 16.97 110 LEU C N 1
ATOM 2503 C CA . LEU C 1 115 ? 0.404 -14.069 -25.189 1.00 17.59 110 LEU C CA 1
ATOM 2504 C C . LEU C 1 115 ? -0.174 -14.963 -26.272 1.00 18.58 110 LEU C C 1
ATOM 2505 O O . LEU C 1 115 ? -1.296 -14.749 -26.725 1.00 19.96 110 LEU C O 1
ATOM 2510 N N . ASP C 1 116 ? 0.599 -15.968 -26.686 1.00 18.96 111 ASP C N 1
ATOM 2511 C CA . ASP C 1 116 ? 0.128 -16.919 -27.687 1.00 21.04 111 ASP C CA 1
ATOM 2512 C C . ASP C 1 116 ? -1.114 -17.710 -27.275 1.00 20.37 111 ASP C C 1
ATOM 2513 O O . ASP C 1 116 ? -1.808 -18.265 -28.120 1.00 22.17 111 ASP C O 1
ATOM 2518 N N . THR C 1 117 ? -1.388 -17.789 -25.980 1.00 19.16 112 THR C N 1
ATOM 2519 C CA . THR C 1 117 ? -2.567 -18.534 -25.504 1.00 18.66 112 THR C CA 1
ATOM 2520 C C . THR C 1 117 ? -3.511 -17.679 -24.679 1.00 18.64 112 THR C C 1
ATOM 2521 O O . THR C 1 117 ? -4.525 -18.174 -24.173 1.00 19.81 112 THR C O 1
ATOM 2525 N N . TYR C 1 118 ? -3.185 -16.397 -24.532 1.00 18.47 113 TYR C N 1
ATOM 2526 C CA . TYR C 1 118 ? -4.082 -15.461 -23.839 1.00 18.41 113 TYR C CA 1
ATOM 2527 C C . TYR C 1 118 ? -5.441 -15.425 -24.539 1.00 19.47 113 TYR C C 1
ATOM 2528 O O . TYR C 1 118 ? -5.514 -15.323 -25.772 1.00 20.88 113 TYR C O 1
ATOM 2537 N N . LYS C 1 119 ? -6.517 -15.536 -23.756 1.00 20.74 114 LYS C N 1
ATOM 2538 C CA . LYS C 1 119 ? -7.880 -15.384 -24.283 1.00 21.59 114 LYS C CA 1
ATOM 2539 C C . LYS C 1 119 ? -8.695 -14.385 -23.437 1.00 21.35 114 LYS C C 1
ATOM 2540 O O . LYS C 1 119 ? -8.886 -14.603 -22.243 1.00 21.72 114 LYS C O 1
ATOM 2546 N N . LYS C 1 120 ? -9.185 -13.311 -24.072 1.00 21.50 115 LYS C N 1
ATOM 2547 C CA . LYS C 1 120 ? -9.822 -12.218 -23.341 1.00 22.42 115 LYS C CA 1
ATOM 2548 C C . LYS C 1 120 ? -11.105 -12.640 -22.644 1.00 22.80 115 LYS C C 1
ATOM 2549 O O . LYS C 1 120 ? -11.513 -12.008 -21.683 1.00 23.32 115 LYS C O 1
ATOM 2555 N N . ARG C 1 121 ? -11.739 -13.696 -23.138 1.00 22.61 116 ARG C N 1
ATOM 2556 C CA . ARG C 1 121 ? -12.928 -14.231 -22.464 1.00 22.83 116 ARG C CA 1
ATOM 2557 C C . ARG C 1 121 ? -12.660 -14.514 -20.988 1.00 22.76 116 ARG C C 1
ATOM 2558 O O . ARG C 1 121 ? -13.577 -14.419 -20.158 1.00 23.75 116 ARG C O 1
ATOM 2562 N N . ASN C 1 122 ? -11.413 -14.843 -20.651 1.00 22.38 117 ASN C N 1
ATOM 2563 C CA . ASN C 1 122 ? -11.077 -15.180 -19.269 1.00 22.07 117 ASN C CA 1
ATOM 2564 C C . ASN C 1 122 ? -11.082 -13.995 -18.333 1.00 22.13 117 ASN C C 1
ATOM 2565 O O . ASN C 1 122 ? -11.009 -14.171 -17.130 1.00 22.61 117 ASN C O 1
ATOM 2570 N N . ILE C 1 123 ? -11.178 -12.787 -18.874 1.00 22.31 118 ILE C N 1
ATOM 2571 C CA . ILE C 1 123 ? -11.325 -11.601 -18.021 1.00 23.36 118 ILE C CA 1
ATOM 2572 C C . ILE C 1 123 ? -12.589 -11.739 -17.184 1.00 24.35 118 ILE C C 1
ATOM 2573 O O . ILE C 1 123 ? -12.611 -11.383 -15.996 1.00 25.89 118 ILE C O 1
ATOM 2578 N N . PHE C 1 124 ? -13.642 -12.257 -17.808 1.00 25.00 119 PHE C N 1
ATOM 2579 C CA . PHE C 1 124 ? -14.925 -12.424 -17.111 1.00 26.48 119 PHE C CA 1
ATOM 2580 C C . PHE C 1 124 ? -15.217 -13.868 -16.742 1.00 26.22 119 PHE C C 1
ATOM 2581 O O . PHE C 1 124 ? -16.358 -14.332 -16.794 1.00 25.96 119 PHE C O 1
ATOM 2589 N N . HIS C 1 125 ? -14.175 -14.565 -16.323 1.00 25.33 120 HIS C N 1
ATOM 2590 C CA . HIS C 1 125 ? -14.328 -15.916 -15.823 1.00 25.54 120 HIS C CA 1
ATOM 2591 C C . HIS C 1 125 ? -15.118 -15.858 -14.521 1.00 24.64 120 HIS C C 1
ATOM 2592 O O . HIS C 1 125 ? -14.746 -15.116 -13.606 1.00 24.54 120 HIS C O 1
ATOM 2599 N N . PRO C 1 126 ? -16.207 -16.628 -14.436 1.00 24.98 121 PRO C N 1
ATOM 2600 C CA . PRO C 1 126 ? -17.001 -16.600 -13.204 1.00 25.61 121 PRO C CA 1
ATOM 2601 C C . PRO C 1 126 ? -16.247 -17.230 -12.042 1.00 27.44 121 PRO C C 1
ATOM 2602 O O . PRO C 1 126 ? -15.471 -18.161 -12.239 1.00 27.94 121 PRO C O 1
ATOM 2606 N N . THR C 1 127 ? -16.483 -16.735 -10.836 1.00 29.11 122 THR C N 1
ATOM 2607 C CA . THR C 1 127 ? -15.862 -17.328 -9.650 1.00 30.92 122 THR C CA 1
ATOM 2608 C C . THR C 1 127 ? -16.330 -18.760 -9.359 1.00 31.84 122 THR C C 1
ATOM 2609 O O . THR C 1 127 ? -15.531 -19.590 -8.909 1.00 31.84 122 THR C O 1
ATOM 2612 N N . SER C 1 128 ? -17.598 -19.053 -9.649 1.00 32.94 124 SER C N 1
ATOM 2613 C CA . SER C 1 128 ? -18.210 -20.343 -9.284 1.00 34.97 124 SER C CA 1
ATOM 2614 C C . SER C 1 128 ? -17.490 -21.529 -9.913 1.00 35.92 124 SER C C 1
ATOM 2615 O O . SER C 1 128 ? -17.314 -22.567 -9.280 1.00 36.23 124 SER C O 1
ATOM 2618 N N . SER C 1 129 ? -17.041 -21.350 -11.154 1.00 36.13 125 SER C N 1
ATOM 2619 C CA . SER C 1 129 ? -16.421 -22.436 -11.900 1.00 36.47 125 SER C CA 1
ATOM 2620 C C . SER C 1 129 ? -14.945 -22.639 -11.561 1.00 35.93 125 SER C C 1
ATOM 2621 O O . SER C 1 129 ? -14.329 -23.601 -12.029 1.00 36.40 125 SER C O 1
ATOM 2624 N N . CYS C 1 130 ? -14.379 -21.737 -10.762 1.00 33.80 126 CYS C N 1
ATOM 2625 C CA . CYS C 1 130 ? -12.991 -21.893 -10.332 1.00 32.64 126 CYS C CA 1
ATOM 2626 C C . CYS C 1 130 ? -12.881 -23.009 -9.329 1.00 33.91 126 CYS C C 1
ATOM 2627 O O . CYS C 1 130 ? -13.707 -23.141 -8.428 1.00 33.95 126 CYS C O 1
ATOM 2630 N N . VAL C 1 131 ? -11.851 -23.820 -9.509 1.00 34.86 127 VAL C N 1
ATOM 2631 C CA . VAL C 1 131 ? -11.635 -24.975 -8.668 1.00 36.30 127 VAL C CA 1
ATOM 2632 C C . VAL C 1 131 ? -10.727 -24.556 -7.515 1.00 37.06 127 VAL C C 1
ATOM 2633 O O . VAL C 1 131 ? -9.599 -24.117 -7.729 1.00 36.77 127 VAL C O 1
ATOM 2635 N N . LYS C 1 132 ? -11.247 -24.648 -6.297 1.00 38.72 128 LYS C N 1
ATOM 2636 C CA . LYS C 1 132 ? -10.500 -24.264 -5.110 1.00 40.19 128 LYS C CA 1
ATOM 2637 C C . LYS C 1 132 ? -9.363 -25.251 -4.908 1.00 41.17 128 LYS C C 1
ATOM 2638 O O . LYS C 1 132 ? -9.582 -26.465 -4.888 1.00 41.93 128 LYS C O 1
ATOM 2640 N N . VAL C 1 133 ? -8.150 -24.725 -4.778 1.00 40.78 129 VAL C N 1
ATOM 2641 C CA . VAL C 1 133 ? -6.968 -25.554 -4.569 1.00 41.07 129 VAL C CA 1
ATOM 2642 C C . VAL C 1 133 ? -6.241 -25.129 -3.298 1.00 41.93 129 VAL C C 1
ATOM 2643 O O . VAL C 1 133 ? -6.608 -24.132 -2.677 1.00 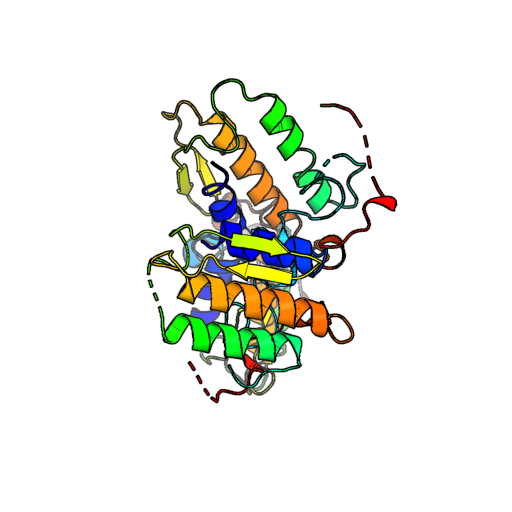42.94 129 VAL C O 1
ATOM 2645 N N . CYS C 1 137 ? -0.549 -19.695 -1.487 1.00 48.59 133 CYS C N 1
ATOM 2646 C CA . CYS C 1 137 ? -0.072 -18.392 -1.958 1.00 47.91 133 CYS C CA 1
ATOM 2647 C C . CYS C 1 137 ? -0.754 -17.961 -3.254 1.00 46.39 133 CYS C C 1
ATOM 2648 O O . CYS C 1 137 ? -1.367 -16.893 -3.322 1.00 46.60 133 CYS C O 1
#